Protein AF-A0A6S7JIG2-F1 (afdb_monomer_lite)

Radius of gyration: 33.1 Å; chains: 1; bounding box: 80×75×65 Å

Foldseek 3Di:
DVVVQQQDQDPQLRHGVVCVVVVDHDDDPDDDPDDSDGRPVVVSVVSVVVVVVVVVVVVCVVVVPDDDPDDFQDWDWDQDDDDDPPDDRTDPDTDTHHDDDDPDPDPPPPDPPDDPDDDDDDDDDDDDDDDDDDDDDDDDDDDDDDDDDDDDDDDDDDDDDDDDDDDDPDPPDDDDPDDDDDD

pLDDT: mean 70.35, std 23.75, range [31.03, 97.62]

Structure (mmCIF, N/CA/C/O backbone):
data_AF-A0A6S7JIG2-F1
#
_entry.id   AF-A0A6S7JIG2-F1
#
loop_
_atom_site.group_PDB
_atom_site.id
_atom_site.type_symbol
_atom_site.label_atom_id
_atom_site.label_alt_id
_atom_site.label_comp_id
_atom_site.label_asym_id
_atom_site.label_entity_id
_atom_site.label_seq_id
_atom_site.pdbx_PDB_ins_code
_atom_site.Cartn_x
_atom_site.Cartn_y
_atom_site.Cartn_z
_atom_site.occupancy
_atom_site.B_iso_or_equiv
_atom_site.auth_seq_id
_atom_site.auth_comp_id
_atom_site.auth_asym_id
_atom_site.auth_atom_id
_atom_site.pdbx_PDB_model_num
ATOM 1 N N . MET A 1 1 ? -6.450 0.764 -26.343 1.00 79.94 1 MET A N 1
ATOM 2 C CA . MET A 1 1 ? -5.237 1.356 -25.722 1.00 79.94 1 MET A CA 1
ATOM 3 C C . MET A 1 1 ? -4.240 0.341 -25.125 1.00 79.94 1 MET A C 1
ATOM 5 O O . MET A 1 1 ? -3.237 0.756 -24.561 1.00 79.94 1 MET A O 1
ATOM 9 N N . LEU A 1 2 ? -4.424 -0.977 -25.290 1.00 90.38 2 LEU A N 1
ATOM 10 C CA . LEU A 1 2 ? -3.600 -1.995 -24.609 1.00 90.38 2 LEU A CA 1
ATOM 11 C C . LEU A 1 2 ? -2.137 -2.085 -25.088 1.00 90.38 2 LEU A C 1
ATOM 13 O O . LEU A 1 2 ? -1.233 -2.311 -24.286 1.00 90.38 2 LEU A O 1
ATOM 17 N N . ARG A 1 3 ? -1.892 -1.899 -26.392 1.00 89.31 3 ARG A N 1
ATOM 18 C CA . ARG A 1 3 ? -0.544 -2.005 -26.976 1.00 89.31 3 ARG A CA 1
ATOM 19 C C . ARG A 1 3 ? 0.441 -1.020 -26.342 1.00 89.31 3 ARG A C 1
ATOM 21 O O . ARG A 1 3 ? 1.568 -1.409 -26.073 1.00 89.31 3 ARG A O 1
ATOM 28 N N . ASN A 1 4 ? -0.010 0.205 -26.066 1.00 90.56 4 ASN A N 1
ATOM 29 C CA . ASN A 1 4 ? 0.830 1.264 -25.509 1.00 90.56 4 ASN A CA 1
ATOM 30 C C . ASN A 1 4 ? 1.299 0.908 -24.095 1.00 90.56 4 ASN A C 1
ATOM 32 O O . ASN A 1 4 ? 2.499 0.907 -23.852 1.00 90.56 4 ASN A O 1
ATOM 36 N N . TYR A 1 5 ? 0.374 0.503 -23.215 1.00 92.69 5 TYR A N 1
ATOM 37 C CA . TYR A 1 5 ? 0.690 0.058 -21.852 1.00 92.69 5 TYR A CA 1
ATOM 38 C C . TYR A 1 5 ? 1.726 -1.075 -21.834 1.00 92.69 5 TYR A C 1
ATOM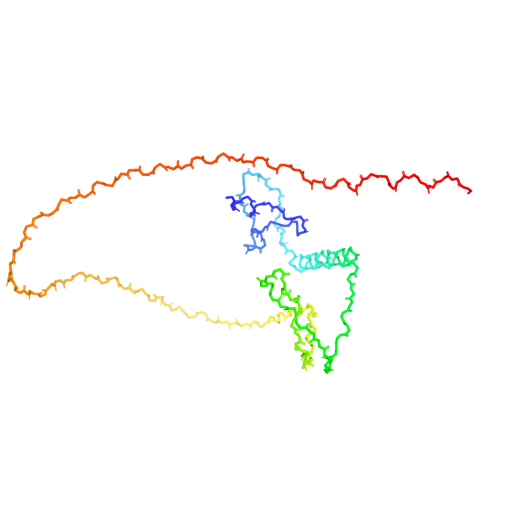 40 O O . TYR A 1 5 ? 2.686 -1.046 -21.073 1.00 92.69 5 TYR A O 1
ATOM 48 N N . ARG A 1 6 ? 1.569 -2.050 -22.737 1.00 92.62 6 ARG A N 1
ATOM 49 C CA . ARG A 1 6 ? 2.480 -3.193 -22.877 1.00 92.62 6 ARG A CA 1
ATOM 50 C C . ARG A 1 6 ? 3.886 -2.817 -23.349 1.00 92.62 6 ARG A C 1
ATOM 52 O O . ARG A 1 6 ? 4.816 -3.549 -23.037 1.00 92.62 6 ARG A O 1
ATOM 59 N N . SER A 1 7 ? 4.031 -1.728 -24.105 1.00 90.69 7 SER A N 1
ATOM 60 C CA . SER A 1 7 ? 5.309 -1.270 -24.671 1.00 90.69 7 SER A CA 1
ATOM 61 C C . SER A 1 7 ? 6.015 -0.183 -23.860 1.00 90.69 7 SER A C 1
ATOM 63 O O . SER A 1 7 ? 7.160 0.140 -24.158 1.00 90.69 7 SER A O 1
ATOM 65 N N . THR A 1 8 ? 5.347 0.421 -22.878 1.00 90.62 8 THR A N 1
ATOM 66 C CA . THR A 1 8 ? 5.933 1.481 -22.050 1.00 90.62 8 THR A CA 1
ATOM 67 C C . THR A 1 8 ? 6.624 0.888 -20.825 1.00 90.62 8 THR A C 1
ATOM 69 O O . THR A 1 8 ? 5.992 0.094 -20.123 1.00 90.62 8 THR A O 1
ATOM 72 N N . PRO A 1 9 ? 7.882 1.261 -20.533 1.00 91.06 9 PRO A N 1
ATOM 73 C CA . PRO A 1 9 ? 8.557 0.811 -19.322 1.00 91.06 9 PRO A CA 1
ATOM 74 C C . PRO A 1 9 ? 7.851 1.368 -18.082 1.00 91.06 9 PRO A C 1
ATOM 76 O O . PRO A 1 9 ? 7.466 2.540 -18.047 1.00 91.06 9 PRO A O 1
ATOM 79 N N . HIS A 1 10 ? 7.666 0.531 -17.063 1.00 92.50 10 HIS A N 1
ATOM 80 C CA . HIS A 1 10 ? 7.014 0.940 -15.822 1.00 92.50 10 HIS A CA 1
ATOM 81 C C . HIS A 1 10 ? 7.992 1.690 -14.899 1.00 92.50 10 HIS A C 1
ATOM 83 O O . HIS A 1 10 ? 9.194 1.430 -14.886 1.00 92.50 10 HIS A O 1
ATOM 89 N N . GLN A 1 11 ? 7.497 2.652 -14.113 1.00 93.62 11 GLN A N 1
ATOM 90 C CA . GLN A 1 11 ? 8.355 3.592 -13.380 1.00 93.62 11 GLN A CA 1
ATOM 91 C C . GLN A 1 11 ? 9.253 2.918 -12.334 1.00 93.62 11 GLN A C 1
ATOM 93 O O . GLN A 1 11 ? 10.369 3.393 -12.115 1.00 93.62 11 GLN A O 1
ATOM 98 N N . ILE A 1 12 ? 8.773 1.854 -11.691 1.00 92.44 12 ILE A N 1
ATOM 99 C CA . ILE A 1 12 ? 9.489 1.166 -10.608 1.00 92.44 12 ILE A CA 1
ATOM 100 C C . ILE A 1 12 ? 10.416 0.096 -11.174 1.00 92.44 12 ILE A C 1
ATOM 102 O O . ILE A 1 12 ? 11.629 0.188 -11.034 1.00 92.44 12 ILE A O 1
ATOM 106 N N . THR A 1 13 ? 9.833 -0.862 -11.887 1.00 90.44 13 THR A N 1
ATOM 107 C CA . THR A 1 13 ? 10.511 -2.033 -12.446 1.00 90.44 13 THR A CA 1
ATOM 108 C C . THR A 1 13 ? 11.405 -1.708 -13.641 1.00 90.44 13 THR A C 1
ATOM 110 O O . THR A 1 13 ? 12.248 -2.520 -13.996 1.00 90.44 13 THR A O 1
ATOM 113 N N . LYS A 1 14 ? 11.226 -0.543 -14.283 1.00 90.62 14 LYS A N 1
ATOM 114 C CA . LYS A 1 14 ? 11.936 -0.073 -15.494 1.00 90.62 14 LYS A CA 1
ATOM 115 C C . LYS A 1 14 ? 11.772 -0.941 -16.742 1.00 90.62 14 LYS A C 1
ATOM 117 O O . LYS A 1 14 ? 12.073 -0.476 -17.835 1.00 90.62 14 LYS A O 1
ATOM 122 N N . GLU A 1 15 ? 11.223 -2.136 -16.601 1.00 91.56 15 GLU A N 1
ATOM 123 C CA . GLU A 1 15 ? 10.889 -3.037 -17.692 1.00 91.56 15 GLU A CA 1
ATOM 124 C C . GLU A 1 15 ? 9.440 -2.849 -18.156 1.00 91.56 15 GLU A C 1
ATOM 126 O O . GLU A 1 15 ? 8.576 -2.318 -17.446 1.00 91.56 15 GLU A O 1
ATOM 131 N N . THR A 1 16 ? 9.170 -3.265 -19.393 1.00 92.00 16 THR A N 1
ATOM 132 C CA . THR A 1 16 ? 7.821 -3.201 -19.968 1.00 92.00 16 THR A CA 1
ATOM 133 C C . THR A 1 16 ? 6.970 -4.383 -19.492 1.00 92.00 16 THR A C 1
ATOM 135 O O . THR A 1 16 ? 7.493 -5.494 -19.377 1.00 92.00 16 THR A O 1
ATOM 138 N N . PRO A 1 17 ? 5.648 -4.217 -19.290 1.00 93.62 17 PRO A N 1
ATOM 139 C CA . PRO A 1 17 ? 4.781 -5.324 -18.881 1.00 93.62 17 PRO A CA 1
ATOM 140 C C . PRO A 1 17 ? 4.834 -6.528 -19.829 1.00 93.62 17 PRO A C 1
ATOM 142 O O . PRO A 1 17 ? 4.787 -7.670 -19.388 1.00 93.62 17 PRO A O 1
ATOM 145 N N . ALA A 1 18 ? 4.953 -6.296 -21.142 1.00 92.44 18 ALA A N 1
ATOM 146 C CA . ALA A 1 18 ? 5.047 -7.397 -22.096 1.00 92.44 18 ALA A CA 1
ATOM 147 C C . ALA A 1 18 ? 6.352 -8.184 -21.975 1.00 92.44 18 ALA A C 1
ATOM 149 O O . ALA A 1 18 ? 6.334 -9.396 -22.162 1.00 92.44 18 ALA A O 1
ATOM 150 N N . LYS A 1 19 ? 7.459 -7.513 -21.642 1.00 90.62 19 LYS A N 1
ATOM 151 C CA . LYS A 1 19 ? 8.746 -8.179 -21.446 1.00 90.62 19 LYS A CA 1
ATOM 152 C C . LYS A 1 19 ? 8.735 -9.070 -20.211 1.00 90.62 19 LYS A C 1
ATOM 154 O O . LYS A 1 19 ? 9.259 -10.167 -20.290 1.00 90.62 19 LYS A O 1
ATOM 159 N N . LEU A 1 20 ? 8.081 -8.636 -19.133 1.00 92.06 20 LEU A N 1
ATOM 160 C CA . LEU A 1 20 ? 7.947 -9.432 -17.909 1.00 92.06 20 LEU A CA 1
ATOM 161 C C . LEU A 1 20 ? 7.035 -10.652 -18.084 1.00 92.06 20 LEU A C 1
ATOM 163 O O . LEU A 1 20 ? 7.294 -11.698 -17.514 1.00 92.06 20 LEU A O 1
ATOM 167 N N . LEU A 1 21 ? 5.969 -10.528 -18.880 1.00 91.25 21 LEU A N 1
ATOM 168 C CA . LEU A 1 21 ? 5.009 -11.620 -19.079 1.00 91.25 21 LEU A CA 1
ATOM 169 C C . LEU A 1 21 ? 5.431 -12.617 -20.162 1.00 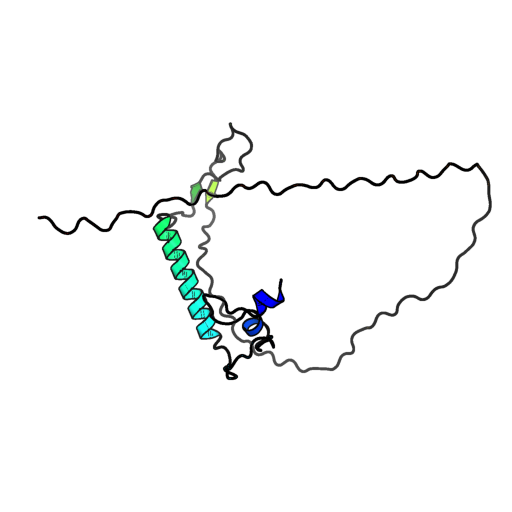91.25 21 LEU A C 1
ATOM 171 O O . LEU A 1 21 ? 5.095 -13.791 -20.083 1.00 91.25 21 LEU A O 1
ATOM 175 N N . MET A 1 22 ? 6.079 -12.138 -21.226 1.00 88.94 22 MET A N 1
ATOM 176 C CA . MET A 1 22 ? 6.385 -12.945 -22.414 1.00 88.94 22 MET A CA 1
ATOM 177 C C . MET A 1 22 ? 7.880 -13.239 -22.561 1.00 88.94 22 MET A C 1
ATOM 179 O O . MET A 1 22 ? 8.268 -13.821 -23.573 1.00 88.94 22 MET A O 1
ATOM 183 N N . ASN A 1 23 ? 8.717 -12.760 -21.631 1.00 87.56 23 ASN A N 1
ATOM 184 C CA . ASN A 1 23 ? 10.180 -12.871 -21.658 1.00 87.56 23 ASN A CA 1
ATOM 185 C C . ASN A 1 23 ? 10.814 -12.450 -23.000 1.00 87.56 23 ASN A C 1
ATOM 187 O O . ASN A 1 23 ? 11.884 -12.917 -23.385 1.00 87.56 23 ASN A O 1
ATOM 191 N N . ARG A 1 24 ? 10.149 -11.546 -23.735 1.00 86.25 24 ARG A N 1
ATOM 192 C CA . ARG A 1 24 ? 10.581 -11.034 -25.043 1.00 86.25 24 ARG A CA 1
ATOM 193 C C . ARG A 1 24 ? 10.196 -9.573 -25.223 1.00 86.25 24 ARG A C 1
ATOM 195 O O . ARG A 1 24 ? 9.170 -9.117 -24.720 1.00 86.25 24 ARG A O 1
ATOM 202 N N . GLU A 1 25 ? 10.972 -8.847 -26.018 1.00 86.25 25 GLU A N 1
ATOM 203 C CA . GLU A 1 25 ? 10.648 -7.465 -26.374 1.00 86.25 25 GLU A CA 1
ATOM 204 C C . GLU A 1 25 ? 9.643 -7.419 -27.535 1.00 86.25 25 GLU A C 1
ATOM 206 O O . GLU A 1 25 ? 9.809 -8.076 -28.564 1.00 86.25 25 GLU A O 1
ATOM 211 N N . LEU A 1 26 ? 8.567 -6.640 -27.375 1.00 85.69 26 LEU A N 1
ATOM 212 C CA . LEU A 1 26 ? 7.605 -6.420 -28.455 1.00 85.69 26 LEU A CA 1
ATOM 213 C C . LEU A 1 26 ? 8.197 -5.488 -29.514 1.00 85.69 26 LEU A C 1
ATOM 215 O O . LEU A 1 26 ? 8.733 -4.429 -29.194 1.00 85.69 26 LEU A O 1
ATOM 219 N N . ARG A 1 27 ? 7.992 -5.814 -30.795 1.00 86.12 27 ARG A N 1
ATOM 220 C CA . ARG A 1 27 ? 8.389 -4.929 -31.895 1.00 86.12 27 ARG A CA 1
ATOM 221 C C . ARG A 1 27 ? 7.488 -3.690 -31.940 1.00 86.12 27 ARG A C 1
ATOM 223 O O . ARG A 1 27 ? 6.294 -3.766 -32.266 1.00 86.12 27 ARG A O 1
ATOM 230 N N . THR A 1 28 ? 8.055 -2.536 -31.606 1.00 86.69 28 THR A N 1
ATOM 231 C CA . THR A 1 28 ? 7.365 -1.240 -31.674 1.00 86.69 28 THR A CA 1
ATOM 232 C C . THR A 1 28 ? 7.815 -0.439 -32.897 1.00 86.69 28 THR A C 1
ATOM 234 O O . THR A 1 28 ? 8.694 -0.866 -33.640 1.00 86.69 28 THR A O 1
ATOM 237 N N . LYS A 1 29 ? 7.158 0.702 -33.152 1.00 86.25 29 LYS A N 1
ATOM 238 C CA . LYS A 1 29 ? 7.552 1.621 -34.234 1.00 86.25 29 LYS A CA 1
ATOM 239 C C . LYS A 1 29 ? 8.842 2.382 -33.913 1.00 86.25 29 LYS A C 1
ATOM 241 O O . LYS A 1 29 ? 9.450 2.934 -34.820 1.00 86.25 29 LYS A O 1
ATOM 246 N N . ILE A 1 30 ? 9.220 2.441 -32.637 1.00 80.75 30 ILE A N 1
ATOM 247 C CA . ILE A 1 30 ? 10.432 3.112 -32.187 1.00 80.75 30 ILE A CA 1
ATOM 248 C C . ILE A 1 30 ? 11.547 2.061 -32.182 1.00 80.75 30 ILE A C 1
ATOM 250 O O . ILE A 1 30 ? 11.376 1.013 -31.550 1.00 80.75 30 ILE A O 1
ATOM 254 N N . PRO A 1 31 ? 12.665 2.292 -32.888 1.00 76.38 31 PRO A N 1
ATOM 255 C CA . PRO A 1 31 ? 13.803 1.388 -32.824 1.00 76.38 31 PRO A CA 1
ATOM 256 C C . PRO A 1 31 ? 14.387 1.409 -31.405 1.00 76.38 31 PRO A C 1
ATOM 258 O O . PRO A 1 31 ? 14.701 2.473 -30.877 1.00 76.38 31 PRO A O 1
ATOM 261 N N . SER A 1 32 ? 14.513 0.234 -30.785 1.00 72.56 32 SER A N 1
ATOM 262 C CA . SER A 1 32 ? 15.185 0.069 -29.492 1.00 72.56 32 SER A CA 1
ATOM 263 C C . SER A 1 32 ? 16.574 -0.518 -29.718 1.00 72.56 32 SER A C 1
ATOM 265 O O . SER A 1 32 ? 16.711 -1.497 -30.448 1.00 72.56 32 SER A O 1
ATOM 267 N N . ILE A 1 33 ? 17.599 0.069 -29.096 1.00 70.81 33 ILE A N 1
ATOM 268 C CA . ILE A 1 33 ? 19.003 -0.390 -29.157 1.00 70.81 33 ILE A CA 1
ATOM 269 C C . ILE A 1 33 ? 19.290 -1.365 -27.992 1.00 70.81 33 ILE A C 1
ATOM 271 O O . ILE A 1 33 ? 20.418 -1.531 -27.536 1.00 70.81 33 ILE A O 1
ATOM 275 N N . THR A 1 34 ? 18.261 -2.008 -27.441 1.00 63.91 34 THR A N 1
ATOM 276 C CA . THR A 1 34 ? 18.432 -2.941 -26.328 1.00 63.91 34 THR A CA 1
ATOM 277 C C . THR A 1 34 ? 19.113 -4.218 -26.810 1.00 63.91 34 THR A C 1
ATOM 279 O O . THR A 1 34 ? 18.578 -4.969 -27.624 1.00 63.91 34 THR A O 1
ATOM 282 N N . GLY A 1 35 ? 20.315 -4.480 -26.289 1.00 64.19 35 GLY A N 1
ATOM 283 C CA . GLY A 1 35 ? 20.915 -5.810 -26.352 1.00 64.19 35 GLY A CA 1
ATOM 284 C C . GLY A 1 35 ? 19.992 -6.832 -25.684 1.00 64.19 35 GLY A C 1
ATOM 285 O O . GLY A 1 35 ? 19.208 -6.472 -24.805 1.00 64.19 35 GLY A O 1
ATOM 286 N N . LYS A 1 36 ? 20.082 -8.104 -26.092 1.00 64.69 36 LYS A N 1
ATOM 287 C CA . LYS A 1 36 ? 19.313 -9.234 -25.536 1.00 64.69 36 LYS A CA 1
ATOM 288 C C . LYS A 1 36 ? 19.731 -9.536 -24.089 1.00 64.69 36 LYS A C 1
ATOM 290 O O . LYS A 1 36 ? 20.259 -10.603 -23.799 1.00 64.69 36 LYS A O 1
ATOM 295 N N . LYS A 1 37 ? 19.562 -8.582 -23.180 1.00 70.88 37 LYS A N 1
ATOM 296 C CA . LYS A 1 37 ? 19.785 -8.801 -21.760 1.00 70.88 37 LYS A CA 1
ATOM 297 C C . LYS A 1 37 ? 18.519 -9.428 -21.192 1.00 70.88 37 LYS A C 1
ATOM 299 O O . LYS A 1 37 ? 17.444 -8.830 -21.270 1.00 70.88 37 LYS A O 1
ATOM 304 N N . GLN A 1 38 ? 18.656 -10.642 -20.668 1.00 78.62 38 GLN A N 1
ATOM 305 C CA . GLN A 1 38 ? 17.598 -11.268 -19.885 1.00 78.62 38 GLN A CA 1
ATOM 306 C C . GLN A 1 38 ? 17.289 -10.398 -18.662 1.00 78.62 38 GLN A C 1
ATOM 308 O O . GLN A 1 38 ? 18.167 -9.722 -18.122 1.00 78.62 38 GLN A O 1
ATOM 313 N N . VAL A 1 39 ? 16.014 -10.354 -18.284 1.00 82.81 39 VAL A N 1
ATOM 314 C CA . VAL A 1 39 ? 15.586 -9.641 -17.081 1.00 82.81 39 VAL A CA 1
ATOM 315 C C . VAL A 1 39 ? 16.034 -10.458 -15.877 1.00 82.81 39 VAL A C 1
ATOM 317 O O . VAL A 1 39 ? 15.708 -11.635 -15.782 1.00 82.81 39 VAL A O 1
ATOM 320 N N . ASP A 1 40 ? 16.756 -9.822 -14.957 1.00 90.06 40 ASP A N 1
ATOM 321 C CA . ASP A 1 40 ? 17.098 -10.423 -13.669 1.00 90.06 40 ASP A CA 1
ATOM 322 C C . ASP A 1 40 ? 15.846 -10.392 -12.763 1.00 90.06 40 ASP A C 1
ATOM 324 O O . ASP A 1 40 ? 15.606 -9.384 -12.084 1.00 90.06 40 ASP A O 1
ATOM 328 N N . ASP A 1 41 ? 15.033 -11.457 -12.765 1.00 90.31 41 ASP A N 1
ATOM 329 C CA . ASP A 1 41 ? 13.743 -11.498 -12.043 1.00 90.31 41 ASP A CA 1
ATOM 330 C C . ASP A 1 41 ? 13.911 -11.262 -10.532 1.00 90.31 41 ASP A C 1
ATOM 332 O O . ASP A 1 41 ? 13.196 -10.454 -9.938 1.00 90.31 41 ASP A O 1
ATOM 336 N N . ASP A 1 42 ? 14.949 -11.835 -9.919 1.00 92.31 42 ASP A N 1
ATOM 337 C CA . ASP A 1 42 ? 15.247 -11.621 -8.497 1.00 92.31 42 ASP A CA 1
ATOM 338 C C . ASP A 1 42 ? 15.476 -10.151 -8.157 1.00 92.31 42 ASP A C 1
ATOM 340 O O . ASP A 1 42 ? 15.001 -9.639 -7.139 1.00 92.31 42 ASP A O 1
ATOM 344 N N . LYS A 1 43 ? 16.226 -9.438 -9.007 1.00 92.31 43 LYS A N 1
ATOM 345 C CA . LYS A 1 43 ? 16.489 -8.010 -8.796 1.00 92.31 43 LYS A CA 1
ATOM 346 C C . LYS A 1 43 ? 15.202 -7.222 -8.956 1.00 92.31 43 LYS A C 1
ATOM 348 O O . LYS A 1 43 ? 14.951 -6.311 -8.170 1.00 92.31 43 LYS A O 1
ATOM 353 N N . LEU A 1 44 ? 14.376 -7.594 -9.927 1.00 92.75 44 LEU A N 1
ATOM 354 C CA . LEU A 1 44 ? 13.084 -6.972 -10.157 1.00 92.75 44 LEU A CA 1
ATOM 355 C C . LEU A 1 44 ? 12.170 -7.104 -8.936 1.00 92.75 44 LEU A C 1
ATOM 357 O O . LEU A 1 44 ? 11.701 -6.086 -8.419 1.00 92.75 44 LEU A O 1
ATOM 361 N N . ARG A 1 45 ? 11.986 -8.328 -8.429 1.00 93.94 45 ARG A N 1
ATOM 362 C CA . ARG A 1 45 ? 11.159 -8.614 -7.247 1.00 93.94 45 ARG A CA 1
ATOM 363 C C . ARG A 1 45 ? 11.671 -7.874 -6.015 1.00 93.94 45 ARG A C 1
ATOM 365 O O . ARG A 1 45 ? 10.883 -7.240 -5.317 1.00 93.94 45 ARG A O 1
ATOM 372 N N . LYS A 1 46 ? 12.993 -7.849 -5.800 1.00 95.38 46 LYS A N 1
ATOM 373 C CA . LYS A 1 46 ? 13.624 -7.058 -4.727 1.00 95.38 46 LYS A CA 1
ATOM 374 C C . LYS A 1 46 ? 13.315 -5.567 -4.861 1.00 95.38 46 LYS A C 1
ATOM 376 O O . LYS A 1 46 ? 12.918 -4.937 -3.885 1.00 95.38 46 LYS A O 1
ATOM 381 N N . THR A 1 47 ? 13.460 -4.984 -6.054 1.00 94.69 47 THR A N 1
ATOM 382 C CA . THR A 1 47 ? 13.169 -3.552 -6.261 1.00 94.69 47 THR A CA 1
ATOM 383 C C . THR A 1 47 ? 11.696 -3.214 -6.063 1.00 94.69 47 THR A C 1
ATOM 385 O O . THR A 1 47 ? 11.385 -2.183 -5.462 1.00 94.69 47 THR A O 1
ATOM 388 N N . ASP A 1 48 ? 10.791 -4.078 -6.523 1.00 95.00 48 ASP A N 1
ATOM 389 C CA . ASP A 1 48 ? 9.352 -3.907 -6.345 1.00 95.00 48 ASP A CA 1
ATOM 390 C C . ASP A 1 48 ? 8.981 -3.962 -4.859 1.00 95.00 48 ASP A C 1
ATOM 392 O O . ASP A 1 48 ? 8.343 -3.037 -4.351 1.00 95.00 48 ASP A O 1
ATOM 396 N N . ARG A 1 49 ? 9.490 -4.966 -4.135 1.00 95.12 49 ARG A N 1
ATOM 397 C CA . ARG A 1 49 ? 9.311 -5.110 -2.687 1.00 95.12 49 ARG A CA 1
ATOM 398 C C . ARG A 1 49 ? 9.825 -3.898 -1.915 1.00 95.12 49 ARG A C 1
ATOM 400 O O . ARG A 1 49 ? 9.053 -3.271 -1.197 1.00 95.12 49 ARG A O 1
ATOM 407 N N . MET A 1 50 ? 11.080 -3.496 -2.127 1.00 96.56 50 MET A N 1
ATOM 408 C CA . MET A 1 50 ? 11.655 -2.319 -1.457 1.00 96.56 50 MET A CA 1
ATOM 409 C C . MET A 1 50 ? 10.832 -1.051 -1.714 1.00 96.56 50 MET A C 1
ATOM 411 O O . MET A 1 50 ? 10.666 -0.202 -0.837 1.00 96.56 50 MET A O 1
ATOM 415 N N . THR A 1 51 ? 10.302 -0.900 -2.929 1.00 96.44 51 THR A N 1
ATOM 416 C CA . THR A 1 51 ? 9.487 0.267 -3.277 1.00 96.44 51 THR A CA 1
ATOM 417 C C . THR A 1 51 ? 8.119 0.211 -2.591 1.00 96.44 51 THR A C 1
ATOM 419 O O . THR A 1 51 ? 7.668 1.229 -2.060 1.00 96.44 51 THR A O 1
ATOM 422 N N . LYS A 1 52 ? 7.473 -0.960 -2.548 1.00 95.69 52 LYS A N 1
ATOM 423 C CA . LYS A 1 52 ? 6.222 -1.177 -1.804 1.00 95.69 52 LYS A CA 1
ATOM 424 C C . LYS A 1 52 ? 6.401 -0.890 -0.314 1.00 95.69 52 LYS A C 1
ATOM 426 O O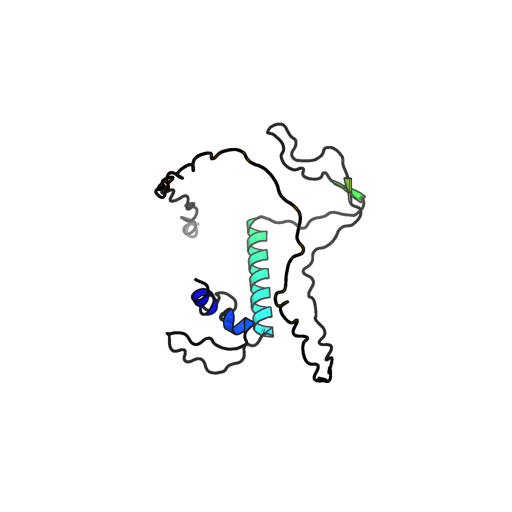 . LYS A 1 52 ? 5.613 -0.128 0.243 1.00 95.69 52 LYS A O 1
ATOM 431 N N . GLU A 1 53 ? 7.470 -1.393 0.297 1.00 96.69 53 GLU A N 1
ATOM 432 C CA . GLU A 1 53 ? 7.820 -1.122 1.696 1.00 96.69 53 GLU A CA 1
ATOM 433 C C . GLU A 1 53 ? 8.036 0.377 1.945 1.00 96.69 53 GLU A C 1
ATOM 435 O O . GLU A 1 53 ? 7.491 0.940 2.895 1.00 96.69 53 GLU A O 1
ATOM 440 N N . LYS A 1 54 ? 8.749 1.071 1.050 1.00 97.50 54 LYS A N 1
ATOM 441 C CA . LYS A 1 54 ? 8.932 2.527 1.135 1.00 97.50 54 LYS A CA 1
ATOM 442 C C . LYS A 1 54 ? 7.602 3.280 1.068 1.00 97.50 54 LYS A C 1
ATOM 444 O O . LYS A 1 54 ? 7.398 4.241 1.811 1.00 97.50 54 LYS A O 1
ATOM 449 N N . TYR A 1 55 ? 6.697 2.878 0.177 1.00 96.62 55 TYR A N 1
ATOM 450 C CA . TYR A 1 55 ? 5.377 3.501 0.077 1.00 96.62 55 TYR A CA 1
ATOM 451 C C . TYR A 1 55 ? 4.501 3.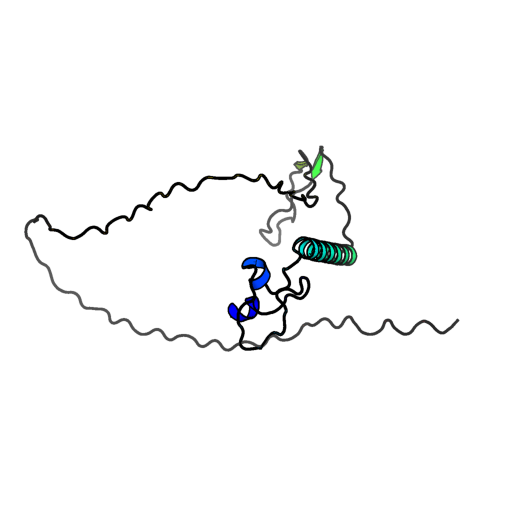208 1.291 1.00 96.62 55 TYR A C 1
ATOM 453 O O . TYR A 1 55 ? 3.807 4.117 1.749 1.00 96.62 55 TYR A O 1
ATOM 461 N N . LYS A 1 56 ? 4.579 1.995 1.844 1.00 95.75 56 LYS A N 1
ATOM 462 C CA . LYS A 1 56 ? 3.932 1.617 3.105 1.00 95.75 56 LYS A CA 1
ATOM 463 C C . LYS A 1 56 ? 4.406 2.520 4.240 1.00 95.75 56 LYS A C 1
ATOM 465 O O . LYS A 1 56 ? 3.594 3.227 4.822 1.00 95.75 56 LYS A O 1
ATOM 470 N N . GLN A 1 57 ? 5.719 2.639 4.444 1.00 96.88 57 GLN A N 1
ATOM 471 C CA . GLN A 1 57 ? 6.299 3.531 5.456 1.00 96.88 57 GLN A CA 1
ATOM 472 C C . GLN A 1 57 ? 5.878 4.996 5.263 1.00 96.88 57 GLN A C 1
ATOM 474 O O . GLN A 1 57 ? 5.542 5.686 6.225 1.00 96.88 57 GLN A O 1
ATOM 479 N N . TYR A 1 58 ? 5.866 5.492 4.023 1.00 97.62 58 TYR A N 1
ATOM 480 C CA . TYR A 1 58 ? 5.423 6.859 3.737 1.00 97.62 58 TYR A CA 1
ATOM 481 C C . TYR A 1 58 ? 3.943 7.071 4.085 1.00 97.62 58 TYR A C 1
ATOM 483 O O . TYR A 1 58 ? 3.582 8.075 4.699 1.00 97.62 58 TYR A O 1
ATOM 491 N N . ALA A 1 59 ? 3.081 6.123 3.717 1.00 96.81 59 ALA A N 1
ATOM 492 C CA . ALA A 1 59 ? 1.661 6.184 4.033 1.00 96.81 59 ALA A CA 1
ATOM 493 C C . ALA A 1 59 ? 1.408 6.071 5.546 1.00 96.81 59 ALA A C 1
ATOM 495 O O . ALA A 1 59 ? 0.600 6.831 6.081 1.00 96.81 59 ALA A O 1
ATOM 496 N N . ASP A 1 60 ? 2.124 5.178 6.228 1.00 96.31 60 ASP A N 1
ATOM 497 C CA . ASP A 1 60 ? 2.006 4.939 7.666 1.00 96.31 60 ASP A CA 1
ATOM 498 C C . ASP A 1 60 ? 2.463 6.155 8.473 1.00 96.31 60 ASP A C 1
ATOM 500 O O . ASP A 1 60 ? 1.753 6.603 9.371 1.00 96.31 60 ASP A O 1
ATOM 504 N N . THR A 1 61 ? 3.600 6.754 8.110 1.00 96.31 61 THR A N 1
ATOM 505 C CA . THR A 1 61 ? 4.086 7.988 8.751 1.00 96.31 61 THR A CA 1
ATOM 506 C C . THR A 1 61 ? 3.158 9.171 8.487 1.00 96.31 61 THR A C 1
ATOM 508 O O . THR A 1 61 ? 2.856 9.924 9.409 1.00 96.31 61 THR A O 1
ATOM 511 N N . GLY A 1 62 ? 2.644 9.317 7.262 1.00 97.12 62 GLY A N 1
ATOM 512 C CA . GLY A 1 62 ? 1.705 10.385 6.911 1.00 97.12 62 GLY A CA 1
ATOM 513 C C . GLY A 1 62 ? 0.331 10.269 7.581 1.00 97.12 62 GLY A C 1
ATOM 514 O O . GLY A 1 62 ? -0.358 11.278 7.722 1.00 97.12 62 GLY A O 1
ATOM 515 N N . ARG A 1 63 ? -0.075 9.059 7.985 1.00 96.75 63 ARG A N 1
ATOM 516 C CA . ARG A 1 63 ? -1.342 8.782 8.690 1.00 96.75 63 ARG A CA 1
ATOM 517 C C . ARG A 1 63 ? -1.170 8.551 10.192 1.00 96.75 63 ARG A C 1
ATOM 519 O O . ARG A 1 63 ? -2.165 8.276 10.855 1.00 96.75 63 ARG A O 1
ATOM 526 N N . GLU A 1 64 ? 0.057 8.632 10.707 1.00 96.19 64 GLU A N 1
ATOM 527 C CA . GLU A 1 64 ? 0.404 8.298 12.096 1.00 96.19 64 GLU A CA 1
ATOM 528 C C . GLU A 1 64 ? -0.103 6.904 12.517 1.00 96.19 64 GLU A C 1
ATOM 530 O O . GLU A 1 64 ? -0.666 6.715 13.599 1.00 96.19 64 GLU A O 1
ATOM 535 N N . ALA A 1 65 ? 0.070 5.912 11.637 1.00 94.25 65 ALA A N 1
ATOM 536 C CA . ALA A 1 65 ? -0.385 4.549 11.877 1.00 94.25 65 ALA A CA 1
ATOM 537 C C . ALA A 1 65 ? 0.299 3.950 13.118 1.00 94.25 65 ALA A C 1
ATOM 539 O O . ALA A 1 65 ? 1.517 4.022 13.285 1.00 94.25 65 ALA A O 1
ATOM 540 N N . LYS A 1 66 ? -0.500 3.330 13.990 1.00 92.81 66 LYS A N 1
ATOM 541 C CA . LYS A 1 66 ? -0.031 2.638 15.196 1.00 92.81 66 LYS A CA 1
ATOM 542 C C . LYS A 1 66 ? -0.267 1.143 15.049 1.00 92.81 66 LYS A C 1
ATOM 544 O O . LYS A 1 66 ? -1.274 0.726 14.476 1.00 92.81 66 LYS A O 1
ATOM 549 N N . LYS A 1 67 ? 0.646 0.341 15.601 1.00 89.62 67 LYS A N 1
ATOM 550 C CA . LYS A 1 67 ? 0.450 -1.108 15.698 1.00 89.62 67 LYS A CA 1
ATOM 551 C C . LYS A 1 67 ? -0.790 -1.400 16.548 1.00 89.62 67 LYS A C 1
ATOM 553 O O . LYS A 1 67 ? -1.042 -0.717 17.543 1.00 89.62 67 LYS A O 1
ATOM 558 N N . LYS A 1 68 ? -1.578 -2.388 16.122 1.00 88.38 68 LYS A N 1
ATOM 559 C CA . LYS A 1 68 ? -2.753 -2.849 16.865 1.00 88.38 68 LYS A CA 1
ATOM 560 C C . LYS A 1 68 ? -2.273 -3.670 18.061 1.00 88.38 68 LYS A C 1
ATOM 562 O O . LYS A 1 68 ? -1.462 -4.569 17.888 1.00 88.38 68 LYS A O 1
ATOM 567 N N . ASN A 1 69 ? -2.794 -3.372 19.245 1.00 89.38 69 ASN A N 1
ATOM 568 C CA . ASN A 1 69 ? -2.529 -4.128 20.470 1.00 89.38 69 ASN A CA 1
ATOM 569 C C . ASN A 1 69 ? -3.800 -4.895 20.857 1.00 89.38 69 ASN A C 1
ATOM 571 O O . ASN A 1 69 ? -4.416 -4.572 21.867 1.00 89.38 69 ASN A O 1
ATOM 575 N N . LEU A 1 70 ? -4.242 -5.817 20.000 1.00 91.06 70 LEU A N 1
ATOM 576 C CA . LEU A 1 70 ? -5.425 -6.648 20.245 1.00 91.06 70 LEU A CA 1
ATOM 577 C C . LEU A 1 70 ? -4.976 -8.040 20.676 1.00 91.06 70 LEU A C 1
ATOM 579 O O . LEU A 1 70 ? -4.025 -8.575 20.105 1.00 91.06 70 LEU A O 1
ATOM 583 N N . LYS A 1 71 ? -5.651 -8.617 21.666 1.00 93.06 71 LYS A N 1
ATOM 584 C CA . LYS A 1 71 ? -5.377 -9.960 22.176 1.00 93.06 71 LYS A CA 1
ATOM 585 C C . LYS A 1 71 ? -6.643 -10.806 22.168 1.00 93.06 71 LYS A C 1
ATOM 587 O O . LYS A 1 71 ? -7.759 -10.294 22.165 1.00 93.06 71 LYS A O 1
ATOM 592 N N . GLN A 1 72 ? -6.453 -12.122 22.163 1.00 94.62 72 GLN A N 1
ATOM 593 C CA . GLN A 1 72 ? -7.545 -13.055 22.413 1.00 94.62 72 GLN A CA 1
ATOM 594 C C . GLN A 1 72 ? -8.168 -12.761 23.787 1.00 94.62 72 GLN A C 1
ATOM 596 O O . GLN A 1 72 ? -7.440 -12.502 24.746 1.00 94.62 72 GLN A O 1
ATOM 601 N N . GLY A 1 73 ? -9.497 -12.782 23.865 1.00 94.50 73 GLY A N 1
ATOM 602 C CA . GLY A 1 73 ? -10.248 -12.442 25.077 1.00 94.50 73 GLY A CA 1
ATOM 603 C C . GLY A 1 73 ? -10.609 -10.960 25.232 1.00 94.50 73 GLY A C 1
ATOM 604 O O . GLY A 1 73 ? -11.407 -10.622 26.105 1.00 94.50 73 GLY A O 1
ATOM 605 N N . ASP A 1 74 ? -10.081 -10.062 24.393 1.00 95.94 74 ASP A N 1
ATOM 606 C CA . ASP A 1 74 ? -10.509 -8.659 24.402 1.00 95.94 74 ASP A CA 1
ATOM 607 C C . ASP A 1 74 ? -11.932 -8.522 23.831 1.00 95.94 74 ASP A C 1
ATOM 609 O O . ASP A 1 74 ? -12.280 -9.154 22.829 1.00 95.94 74 ASP A O 1
ATOM 613 N N . PHE A 1 75 ? -12.740 -7.637 24.424 1.00 95.19 75 PHE A N 1
ATOM 614 C CA . PHE A 1 75 ? -14.058 -7.276 23.896 1.00 95.19 75 PHE A CA 1
ATOM 615 C C . PHE A 1 75 ? -13.965 -6.075 22.958 1.00 95.19 75 PHE A C 1
ATOM 617 O O . PHE A 1 75 ? -13.482 -5.003 23.329 1.00 95.19 75 PHE A O 1
ATOM 624 N N . VAL A 1 76 ? -14.485 -6.233 21.745 1.00 94.44 76 VAL A N 1
ATOM 625 C CA . VAL A 1 76 ? -14.497 -5.198 20.709 1.00 94.44 76 VAL A CA 1
ATOM 626 C C . VAL A 1 76 ? -15.895 -4.997 20.136 1.00 94.44 76 VAL A C 1
ATOM 628 O O . VAL A 1 76 ? -16.716 -5.912 20.088 1.00 94.44 76 VAL A O 1
ATOM 631 N N . LEU A 1 77 ? -16.165 -3.779 19.663 1.00 96.06 77 LEU A N 1
ATOM 632 C CA . LEU A 1 77 ? -17.373 -3.477 18.900 1.00 96.06 77 LEU A CA 1
ATOM 633 C C . LEU A 1 77 ? -17.068 -3.540 17.403 1.00 96.06 77 LEU A C 1
ATOM 635 O O . LEU A 1 77 ? -16.104 -2.939 16.926 1.00 96.06 77 LEU A O 1
ATOM 639 N N . LEU A 1 78 ? -17.922 -4.220 16.638 1.00 94.94 78 LEU A N 1
ATOM 640 C CA . LEU A 1 78 ? -17.787 -4.269 15.184 1.00 94.94 78 LEU A CA 1
ATOM 641 C C . LEU A 1 78 ? -18.420 -3.048 14.525 1.00 94.94 78 LEU A C 1
ATOM 643 O O . LEU A 1 78 ? -19.555 -2.665 14.829 1.00 94.94 78 LEU A O 1
ATOM 647 N N . GLN A 1 79 ? -17.702 -2.473 13.561 1.00 95.50 79 GLN A N 1
ATOM 648 C CA . GLN A 1 79 ? -18.242 -1.424 12.708 1.00 95.50 79 GLN A CA 1
ATOM 649 C C . GLN A 1 79 ? -19.411 -1.984 11.889 1.00 95.50 79 GLN A C 1
ATOM 651 O O . GLN A 1 79 ? -19.280 -3.004 11.209 1.00 95.50 79 GLN A O 1
ATOM 656 N N . GLN A 1 80 ? -20.564 -1.320 11.948 1.00 93.75 80 GLN A N 1
ATOM 657 C CA . GLN A 1 80 ? -21.720 -1.695 11.143 1.00 93.75 80 GLN A CA 1
ATOM 658 C C . GLN A 1 80 ? -21.792 -0.879 9.855 1.00 93.75 80 GLN A C 1
ATOM 660 O O . GLN A 1 80 ? -21.305 0.247 9.767 1.00 93.75 80 GLN A O 1
ATOM 665 N N . LYS A 1 81 ? -22.440 -1.450 8.836 1.00 94.44 81 LYS A N 1
ATOM 666 C CA . LYS A 1 81 ? -22.771 -0.713 7.614 1.00 94.44 81 LYS A CA 1
ATOM 667 C C . LYS A 1 81 ? -23.720 0.430 7.972 1.00 94.44 81 LYS A C 1
ATOM 669 O O . LYS A 1 81 ? -24.719 0.205 8.652 1.00 94.44 81 LYS A O 1
ATOM 674 N N . HIS A 1 82 ? -23.419 1.629 7.488 1.00 93.88 82 HIS A N 1
ATOM 675 C CA . HIS A 1 82 ? -24.271 2.796 7.684 1.00 93.88 82 HIS A CA 1
ATOM 676 C C . HIS A 1 82 ? -25.649 2.553 7.053 1.00 93.88 82 HIS A C 1
ATOM 678 O O . HIS A 1 82 ? -25.742 2.282 5.854 1.00 93.88 82 HIS A O 1
ATOM 684 N N . LYS A 1 83 ? -26.714 2.636 7.858 1.00 92.62 83 LYS A N 1
ATOM 685 C CA . LYS A 1 83 ? -28.095 2.409 7.399 1.00 92.62 83 LYS A CA 1
ATOM 686 C C . LYS A 1 83 ? -28.835 3.724 7.190 1.00 92.62 83 LYS A C 1
ATOM 688 O O . LYS A 1 83 ? -29.457 3.932 6.156 1.00 92.62 83 LYS A O 1
ATOM 693 N N . ASN A 1 84 ? -28.772 4.613 8.174 1.00 93.94 84 ASN A N 1
ATOM 694 C CA . ASN A 1 84 ? -29.444 5.908 8.163 1.00 93.94 84 ASN A CA 1
ATOM 695 C C . ASN A 1 84 ? -28.705 6.914 9.062 1.00 93.94 84 ASN A C 1
ATOM 697 O O . ASN A 1 84 ? -27.841 6.541 9.854 1.00 93.94 84 ASN A O 1
ATOM 701 N N . LYS A 1 85 ? -29.085 8.196 8.969 1.00 92.31 85 LYS A N 1
ATOM 702 C CA . LYS A 1 85 ? -28.437 9.296 9.709 1.00 92.31 85 LYS A CA 1
ATOM 703 C C . LYS A 1 85 ? -28.435 9.107 11.234 1.00 92.31 85 LYS A C 1
ATOM 705 O O . LYS A 1 85 ? -27.582 9.674 11.901 1.00 92.31 85 LYS A O 1
ATOM 710 N N . CYS A 1 86 ? -29.388 8.340 11.769 1.00 91.69 86 CYS A N 1
ATOM 711 C CA . CYS A 1 86 ? -29.531 8.078 13.203 1.00 91.69 86 CYS A CA 1
ATOM 712 C C . CYS A 1 86 ? -28.964 6.713 13.636 1.00 91.69 86 CYS A C 1
ATOM 714 O O . CYS A 1 86 ? -29.074 6.364 14.807 1.00 91.69 86 CYS A O 1
ATOM 716 N N . SER A 1 87 ? -28.386 5.924 12.722 1.00 91.00 87 SER A N 1
ATOM 717 C CA . SER A 1 87 ? -27.747 4.652 13.077 1.00 91.00 87 SER A CA 1
ATOM 718 C C . SER A 1 87 ? -26.377 4.890 13.704 1.00 91.00 87 SER A C 1
ATOM 720 O O . SER A 1 87 ? -25.618 5.747 13.254 1.00 91.00 87 SER A O 1
ATOM 722 N N . THR A 1 88 ? -26.047 4.119 14.740 1.00 93.06 88 THR A N 1
ATOM 723 C CA . THR A 1 88 ? -24.713 4.144 15.349 1.00 93.06 88 THR A CA 1
ATOM 724 C C . THR A 1 88 ? -23.671 3.583 14.378 1.00 93.06 88 THR A C 1
ATOM 726 O O . THR A 1 88 ? -23.967 2.726 13.551 1.00 93.06 88 THR A O 1
ATOM 729 N N . ASN A 1 89 ? -22.414 4.012 14.489 1.00 94.69 89 ASN A N 1
ATOM 730 C CA . ASN A 1 89 ? -21.342 3.486 13.631 1.00 94.69 89 ASN A CA 1
ATOM 731 C C . ASN A 1 89 ? -20.935 2.047 13.984 1.00 94.69 89 ASN A C 1
ATOM 733 O O . ASN A 1 89 ? -20.445 1.312 13.128 1.00 94.69 89 ASN A O 1
ATOM 737 N N . PHE A 1 90 ? -21.154 1.640 15.233 1.00 96.38 90 PHE A N 1
ATOM 738 C CA . PHE A 1 90 ? -20.791 0.327 15.754 1.00 96.38 90 PHE A CA 1
ATOM 739 C C . PHE A 1 90 ? -22.030 -0.429 16.226 1.00 96.38 90 PHE A C 1
ATOM 741 O O . PHE A 1 90 ? -23.016 0.188 16.650 1.00 96.38 90 PHE A O 1
ATOM 748 N N . ARG A 1 91 ? -21.969 -1.762 16.148 1.00 92.81 91 ARG A N 1
ATOM 749 C CA . ARG A 1 91 ? -22.932 -2.634 16.829 1.00 92.81 91 ARG A CA 1
ATOM 750 C C . ARG A 1 91 ? -22.805 -2.440 18.337 1.00 92.81 91 ARG A C 1
ATOM 752 O O . ARG A 1 91 ? -21.709 -2.185 18.825 1.00 92.81 91 ARG A O 1
ATOM 759 N N . LEU A 1 92 ? -23.932 -2.525 19.037 1.00 89.94 92 LEU A N 1
ATOM 760 C CA . LEU A 1 92 ? -23.972 -2.340 20.488 1.00 89.94 92 LEU A CA 1
ATOM 761 C C . LEU A 1 92 ? -23.506 -3.589 21.239 1.00 89.94 92 LEU A C 1
ATOM 763 O O . LEU A 1 92 ? -23.018 -3.458 22.353 1.00 89.94 92 LEU A O 1
ATOM 767 N N . ASP A 1 93 ? -23.614 -4.760 20.609 1.00 92.75 93 ASP A N 1
ATOM 768 C CA . ASP A 1 93 ? -23.233 -6.039 21.201 1.00 92.75 93 ASP A CA 1
ATOM 769 C C . ASP A 1 93 ? -21.706 -6.213 21.152 1.00 92.75 93 ASP A C 1
ATOM 771 O O . ASP A 1 93 ? -21.138 -6.283 20.050 1.00 92.75 93 ASP A O 1
ATOM 775 N N . PRO A 1 94 ? -21.024 -6.275 22.311 1.00 94.25 94 PRO A N 1
ATOM 776 C CA . PRO A 1 94 ? -19.599 -6.562 22.363 1.00 94.25 94 PRO A CA 1
ATOM 777 C C . PRO A 1 94 ? -19.318 -7.997 21.935 1.00 94.25 94 PRO A C 1
ATOM 779 O O . PRO A 1 94 ? -20.045 -8.922 22.297 1.00 94.25 94 PRO A O 1
ATOM 782 N N . LEU A 1 95 ? -18.245 -8.179 21.173 1.00 94.81 95 LEU A N 1
ATOM 783 C CA . LEU A 1 95 ? -17.779 -9.483 20.720 1.00 94.81 95 LEU A CA 1
ATOM 784 C C . LEU A 1 95 ? -16.370 -9.727 21.238 1.00 94.81 95 LEU A C 1
ATOM 786 O O . LEU A 1 95 ? -15.541 -8.820 21.249 1.00 94.81 95 LEU A O 1
ATOM 790 N N . GLU A 1 96 ? -16.114 -10.958 21.650 1.00 96.31 96 GLU A N 1
ATOM 791 C CA . GLU A 1 96 ? -14.807 -11.394 22.121 1.00 96.31 96 GLU A CA 1
ATOM 792 C C . GLU A 1 96 ? -13.925 -11.819 20.943 1.00 96.31 96 GLU A C 1
ATOM 794 O O . GLU A 1 96 ? -14.375 -12.486 20.004 1.00 96.31 96 GLU A O 1
ATOM 799 N N . ILE A 1 97 ? -12.651 -11.438 20.981 1.00 95.50 97 ILE A N 1
ATOM 800 C CA . ILE A 1 97 ? -11.667 -11.892 20.001 1.00 95.50 97 ILE A CA 1
ATOM 801 C C . ILE A 1 97 ? -11.291 -13.346 20.300 1.00 95.50 97 ILE A C 1
ATOM 803 O O . ILE A 1 97 ? -10.649 -13.629 21.307 1.00 95.50 97 ILE A O 1
ATOM 807 N N . VAL A 1 98 ? -11.629 -14.260 19.385 1.00 95.56 98 VAL A N 1
ATOM 808 C CA . VAL A 1 98 ? -11.265 -15.688 19.481 1.00 95.56 98 VAL A CA 1
ATOM 809 C C . VAL A 1 98 ? -9.844 -15.947 18.982 1.00 95.56 98 VAL A C 1
ATOM 811 O O . VAL A 1 98 ? -9.126 -16.759 19.551 1.00 95.56 98 VAL A O 1
ATOM 814 N N . GLN A 1 99 ? -9.418 -15.256 17.926 1.00 92.56 99 GLN A N 1
ATOM 815 C CA . GLN A 1 99 ? -8.083 -15.401 17.358 1.00 92.56 99 GLN A CA 1
ATOM 816 C C . GLN A 1 99 ? -7.665 -14.095 16.687 1.00 92.56 99 GLN A C 1
ATOM 818 O O . GLN A 1 99 ? -8.454 -13.473 15.972 1.00 92.56 99 GLN A O 1
ATOM 823 N N . VAL A 1 100 ? -6.415 -13.694 16.903 1.00 91.44 100 VAL A N 1
ATOM 824 C CA . VAL A 1 100 ? -5.788 -12.592 16.170 1.00 91.44 100 VAL A CA 1
ATOM 825 C C . VAL A 1 100 ? -4.990 -13.209 15.028 1.00 91.44 100 VAL A C 1
ATOM 827 O O . VAL A 1 100 ? -4.112 -14.033 15.268 1.00 91.44 100 VAL A O 1
ATOM 830 N N . LYS A 1 101 ? -5.331 -12.853 13.787 1.00 89.69 101 LYS A N 1
ATOM 831 C CA . LYS A 1 101 ? -4.526 -13.199 12.616 1.00 89.69 101 LYS A CA 1
ATOM 832 C C . LYS A 1 101 ? -3.581 -12.039 12.337 1.00 89.69 101 LYS A C 1
ATOM 834 O O . LYS A 1 101 ? -4.039 -10.946 11.999 1.00 89.69 101 LYS A O 1
ATOM 839 N N . ASP A 1 102 ? -2.289 -12.292 12.466 1.00 77.88 102 ASP A N 1
ATOM 840 C CA . ASP A 1 102 ? -1.268 -11.357 12.023 1.00 77.88 102 ASP A CA 1
ATOM 841 C C . ASP A 1 102 ? -1.113 -11.516 10.507 1.00 77.88 102 ASP A C 1
ATOM 843 O O . ASP A 1 102 ? -0.635 -12.530 10.009 1.00 77.88 102 ASP A O 1
ATOM 847 N N . GLU A 1 103 ? -1.592 -10.530 9.749 1.00 68.62 103 GLU A N 1
ATOM 848 C CA . GLU A 1 103 ? -1.291 -10.406 8.320 1.00 68.62 103 GLU A CA 1
ATOM 849 C C . GLU A 1 103 ? 0.088 -9.751 8.181 1.00 68.62 103 GLU A C 1
ATOM 851 O O . GLU A 1 103 ? 0.217 -8.587 7.792 1.00 68.62 103 GLU A O 1
ATOM 856 N N . GLU A 1 104 ? 1.131 -10.477 8.576 1.00 62.56 104 GLU A N 1
ATOM 857 C CA . GLU A 1 104 ? 2.465 -10.187 8.064 1.00 62.56 104 GLU A CA 1
ATOM 858 C C . GLU A 1 104 ? 2.564 -10.773 6.651 1.00 62.56 104 GLU A C 1
ATOM 860 O O . GLU A 1 104 ? 1.964 -11.800 6.344 1.00 62.56 104 GLU A O 1
ATOM 865 N N . GLU A 1 105 ? 3.216 -10.036 5.752 1.00 58.41 105 GLU A N 1
ATOM 866 C CA . GLU A 1 105 ? 3.308 -10.360 4.329 1.00 58.41 105 GLU A CA 1
ATOM 867 C C . GLU A 1 105 ? 3.993 -11.728 4.169 1.00 58.41 105 GLU A C 1
ATOM 869 O O . GLU A 1 105 ? 5.211 -11.823 4.283 1.00 58.41 105 GLU A O 1
ATOM 874 N N . GLU A 1 106 ? 3.201 -12.786 3.957 1.00 48.41 106 GLU A N 1
ATOM 875 C CA . GLU A 1 106 ? 3.681 -14.148 3.706 1.00 48.41 106 GLU A CA 1
ATOM 876 C C . GLU A 1 106 ? 4.589 -14.140 2.466 1.00 48.41 106 GLU A C 1
ATOM 878 O O . GLU A 1 106 ? 4.141 -13.964 1.328 1.00 48.41 106 GLU A O 1
ATOM 883 N N . GLU A 1 107 ? 5.892 -14.313 2.686 1.00 54.47 107 GLU A N 1
ATOM 884 C CA . GLU A 1 107 ? 6.825 -14.693 1.634 1.00 54.47 107 GLU A CA 1
ATOM 885 C C . GLU A 1 107 ? 6.534 -16.145 1.259 1.00 54.47 107 GLU A C 1
ATOM 887 O O . GLU A 1 107 ? 7.000 -17.074 1.912 1.00 54.47 107 GLU A O 1
ATOM 892 N N . VAL A 1 108 ? 5.736 -16.348 0.210 1.00 46.94 108 VAL A N 1
ATOM 893 C CA . VAL A 1 108 ? 5.579 -17.669 -0.403 1.00 46.94 108 VAL A CA 1
ATOM 894 C C . VAL A 1 108 ? 6.881 -17.987 -1.141 1.00 46.94 108 VAL A C 1
ATOM 896 O O . VAL A 1 108 ? 7.077 -17.568 -2.286 1.00 46.94 108 VAL A O 1
ATOM 899 N N . SER A 1 109 ? 7.793 -18.693 -0.472 1.00 39.31 109 SER A N 1
ATOM 900 C CA . SER A 1 109 ? 8.842 -19.459 -1.139 1.00 39.31 109 SER A CA 1
ATOM 901 C C . SER A 1 109 ? 8.153 -20.574 -1.919 1.00 39.31 109 SER A C 1
ATOM 903 O O . SER A 1 109 ? 7.624 -21.518 -1.340 1.00 39.31 109 SER A O 1
ATOM 905 N N . VAL A 1 110 ? 8.077 -20.419 -3.238 1.00 49.09 110 VAL A N 1
ATOM 906 C CA . VAL A 1 110 ? 7.743 -21.540 -4.113 1.00 49.09 110 VAL A CA 1
ATOM 907 C C . VAL A 1 110 ? 9.032 -22.332 -4.239 1.00 49.09 110 VAL A C 1
ATOM 909 O O . VAL A 1 110 ? 9.951 -21.892 -4.927 1.00 49.09 110 VAL A O 1
ATOM 912 N N . ASP A 1 111 ? 9.121 -23.433 -3.503 1.00 31.03 111 ASP A N 1
ATOM 913 C CA . ASP A 1 111 ? 10.153 -24.432 -3.736 1.00 31.03 111 ASP A CA 1
ATOM 914 C C . ASP A 1 111 ? 9.949 -24.975 -5.159 1.00 31.03 111 ASP A C 1
ATOM 916 O O . ASP A 1 111 ? 8.846 -25.380 -5.536 1.00 31.03 111 ASP A O 1
ATOM 920 N N . GLU A 1 112 ? 10.993 -24.889 -5.985 1.00 46.97 112 GLU A N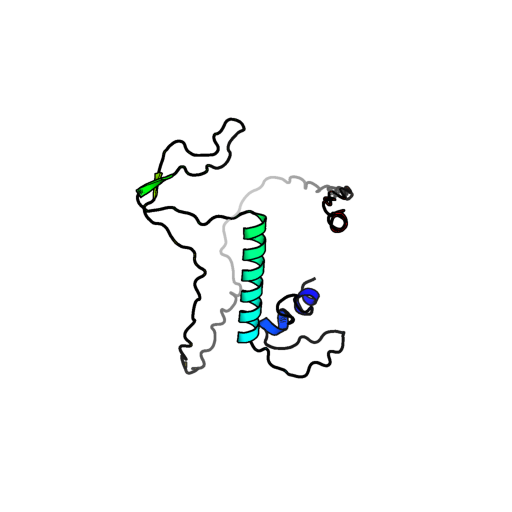 1
ATOM 921 C CA . GLU A 1 112 ? 11.023 -25.488 -7.318 1.00 46.97 112 GLU A CA 1
ATOM 922 C C . GLU A 1 112 ? 11.054 -27.015 -7.154 1.00 46.97 112 GLU A C 1
ATOM 924 O O . GLU A 1 112 ? 12.118 -27.623 -7.083 1.00 46.97 112 GLU A O 1
ATOM 929 N N . GLU A 1 113 ? 9.884 -27.649 -7.057 1.00 46.47 113 GLU A N 1
ATOM 930 C CA . GLU A 1 113 ? 9.774 -29.081 -7.328 1.00 46.47 113 GLU A CA 1
ATOM 931 C C . GLU A 1 113 ? 9.771 -29.288 -8.847 1.00 46.47 113 GLU A C 1
ATOM 933 O O . GLU A 1 113 ? 8.792 -29.037 -9.555 1.00 46.47 113 GLU A O 1
ATOM 938 N N . GLU A 1 114 ? 10.928 -29.711 -9.344 1.00 46.84 114 GLU A N 1
ATOM 939 C CA . GLU A 1 114 ? 11.175 -30.161 -10.707 1.00 46.84 114 GLU A CA 1
ATOM 940 C C . GLU A 1 114 ? 10.408 -31.478 -10.940 1.00 46.84 114 GLU A C 1
ATOM 942 O O . GLU A 1 114 ? 10.862 -32.560 -10.577 1.00 46.84 114 GLU A O 1
ATOM 947 N N . LEU A 1 115 ? 9.196 -31.392 -11.499 1.00 40.16 115 LEU A N 1
ATOM 948 C CA . LEU A 1 115 ? 8.466 -32.558 -12.005 1.00 40.16 115 LEU A CA 1
ATOM 949 C C . LEU A 1 115 ? 8.757 -32.720 -13.498 1.00 40.16 115 LEU A C 1
ATOM 951 O O . LEU A 1 115 ? 8.106 -32.112 -14.351 1.00 40.16 115 LEU A O 1
ATOM 955 N N . GLU A 1 116 ? 9.743 -33.562 -13.805 1.00 37.59 116 GLU A N 1
ATOM 956 C CA . GLU A 1 116 ? 9.933 -34.139 -15.134 1.00 37.59 116 GLU A CA 1
ATOM 957 C C . GLU A 1 116 ? 8.721 -35.030 -15.460 1.00 37.59 116 GLU A C 1
ATOM 959 O O . GLU A 1 116 ? 8.577 -36.138 -14.947 1.00 37.59 116 GLU A O 1
ATOM 964 N N . GLY A 1 117 ? 7.796 -34.513 -16.270 1.00 34.62 117 GLY A N 1
ATOM 965 C CA . GLY A 1 117 ? 6.683 -35.273 -16.832 1.00 34.62 117 GLY A CA 1
ATOM 966 C C . GLY A 1 117 ? 6.962 -35.609 -18.292 1.00 34.62 117 GLY A C 1
ATOM 967 O O . GLY A 1 117 ? 6.992 -34.711 -19.135 1.00 34.62 117 GLY A O 1
ATOM 968 N N . GLU A 1 118 ? 7.170 -36.892 -18.580 1.00 43.09 118 GLU A N 1
ATOM 969 C CA . GLU A 1 118 ? 7.269 -37.442 -19.933 1.00 43.09 118 GLU A CA 1
ATOM 970 C C . GLU A 1 118 ? 6.011 -37.103 -20.754 1.00 43.09 118 GLU A C 1
ATOM 972 O O . GLU A 1 118 ? 4.878 -37.205 -20.280 1.00 43.09 118 GLU A O 1
ATOM 977 N N . VAL A 1 119 ? 6.216 -36.661 -21.996 1.00 41.66 119 VAL A N 1
ATOM 978 C CA . VAL A 1 119 ? 5.148 -36.288 -22.929 1.00 41.66 119 VAL A CA 1
ATOM 979 C C . VAL A 1 119 ? 4.749 -37.538 -23.714 1.00 41.66 119 VAL A C 1
ATOM 981 O O . VAL A 1 119 ? 5.463 -37.928 -24.633 1.00 41.66 119 VAL A O 1
ATOM 984 N N . GLU A 1 120 ? 3.624 -38.165 -23.367 1.00 45.56 120 GLU A N 1
ATOM 985 C CA . GLU A 1 120 ? 2.943 -39.092 -24.280 1.00 45.56 120 GLU A CA 1
ATOM 986 C C . GLU A 1 120 ? 1.908 -38.325 -25.118 1.00 45.56 120 GLU A C 1
ATOM 988 O O . GLU A 1 120 ? 1.033 -37.628 -24.595 1.00 45.56 120 GLU A O 1
ATOM 993 N N . ASP A 1 121 ? 2.040 -38.434 -26.441 1.00 41.31 121 ASP A N 1
ATOM 994 C CA . ASP A 1 121 ? 1.208 -37.779 -27.448 1.00 41.31 121 ASP A CA 1
ATOM 995 C C . ASP A 1 121 ? -0.242 -38.302 -27.417 1.00 41.31 121 ASP A C 1
ATOM 997 O O . ASP A 1 121 ? -0.576 -39.305 -28.050 1.00 41.31 121 ASP A O 1
ATOM 1001 N N . ALA A 1 122 ? -1.134 -37.606 -26.709 1.00 40.72 122 ALA A N 1
ATOM 1002 C CA . ALA A 1 122 ? -2.575 -37.855 -26.764 1.00 40.72 122 ALA A CA 1
ATOM 1003 C C . ALA A 1 122 ? -3.289 -36.801 -27.634 1.00 40.72 122 ALA A C 1
ATOM 1005 O O . ALA A 1 122 ? -3.273 -35.605 -27.331 1.00 40.72 122 ALA A O 1
ATOM 1006 N N . GLU A 1 123 ? -3.944 -37.250 -28.713 1.00 53.72 123 GLU A N 1
ATOM 1007 C CA . GLU A 1 123 ? -4.800 -36.418 -29.571 1.00 53.72 123 GLU A CA 1
ATOM 1008 C C . GLU A 1 123 ? -5.984 -35.813 -28.782 1.00 53.72 123 GLU A C 1
ATOM 1010 O O . GLU A 1 123 ? -6.683 -36.531 -28.060 1.00 53.72 123 GLU A O 1
ATOM 1015 N N . PRO A 1 124 ? -6.276 -34.506 -28.931 1.00 44.38 124 PRO A N 1
ATOM 1016 C CA . PRO A 1 124 ? -7.424 -33.884 -28.280 1.00 44.38 124 PRO A CA 1
ATOM 1017 C C . PRO A 1 124 ? -8.749 -34.291 -28.960 1.00 44.38 124 PRO A C 1
ATOM 1019 O O . PRO A 1 124 ? -8.825 -34.311 -30.191 1.00 44.38 124 PRO A O 1
ATOM 1022 N N . PRO A 1 125 ? -9.834 -34.542 -28.200 1.00 39.59 125 PRO A N 1
ATOM 1023 C CA . PRO A 1 125 ? -11.105 -34.974 -28.771 1.00 39.59 125 PRO A CA 1
ATOM 1024 C C . PRO A 1 125 ? -11.803 -33.811 -29.489 1.00 39.59 125 PRO A C 1
ATOM 1026 O O . PRO A 1 125 ? -12.327 -32.890 -28.859 1.00 39.59 125 PRO A O 1
ATOM 1029 N N . TYR A 1 126 ? -11.850 -33.860 -30.820 1.00 41.41 126 TYR A N 1
ATOM 1030 C CA . TYR A 1 126 ? -12.753 -33.023 -31.608 1.00 41.41 126 TYR A CA 1
ATOM 1031 C C . TYR A 1 126 ? -14.178 -33.587 -31.512 1.00 41.41 126 TYR A C 1
ATOM 1033 O O . TYR A 1 126 ? -14.443 -34.706 -31.939 1.00 41.41 126 TYR A O 1
ATOM 1041 N N . ALA A 1 127 ? -15.111 -32.811 -30.957 1.00 44.03 127 ALA A N 1
ATOM 1042 C CA . ALA A 1 127 ? -16.536 -33.121 -31.025 1.00 44.03 127 ALA A CA 1
ATOM 1043 C C . ALA A 1 127 ? -17.094 -32.694 -32.394 1.00 44.03 127 ALA A C 1
ATOM 1045 O O . ALA A 1 127 ? -17.002 -31.520 -32.762 1.00 44.03 127 ALA A O 1
ATOM 1046 N N . GLU A 1 128 ? -17.675 -33.632 -33.144 1.00 43.19 128 GLU A N 1
ATOM 1047 C CA . GLU A 1 128 ? -18.335 -33.332 -34.418 1.00 43.19 128 GLU A CA 1
ATOM 1048 C C . GLU A 1 128 ? -19.641 -32.531 -34.220 1.00 43.19 128 GLU A C 1
ATOM 1050 O O . GLU A 1 128 ? -20.400 -32.797 -33.281 1.00 43.19 128 GLU A O 1
ATOM 1055 N N . PRO A 1 129 ? -19.951 -31.560 -35.103 1.00 47.19 129 PRO A N 1
ATOM 1056 C CA . PRO A 1 129 ? -21.222 -30.842 -35.070 1.00 47.19 129 PRO A CA 1
ATOM 1057 C C . PRO A 1 129 ? -22.374 -31.737 -35.575 1.00 47.19 129 PRO A C 1
ATOM 1059 O O . PRO A 1 129 ? -22.244 -32.349 -36.638 1.00 47.19 129 PRO A O 1
ATOM 1062 N N . PRO A 1 130 ? -23.536 -31.798 -34.893 1.00 40.47 130 PRO A N 1
ATOM 1063 C CA . PRO A 1 130 ? -24.643 -32.633 -35.347 1.00 40.47 130 PRO A CA 1
ATOM 1064 C C . PRO A 1 130 ? -25.284 -32.081 -36.630 1.00 40.47 130 PRO A C 1
ATOM 1066 O O . PRO A 1 130 ? -25.909 -31.019 -36.649 1.00 40.47 130 PRO A O 1
ATOM 1069 N N . SER A 1 131 ? -25.120 -32.863 -37.698 1.00 34.09 131 SER A N 1
ATOM 1070 C CA . SER A 1 131 ? -25.774 -32.741 -39.000 1.00 34.09 131 SER A CA 1
ATOM 1071 C C . SER A 1 131 ? -27.269 -33.103 -38.928 1.00 34.09 131 SER A C 1
ATOM 1073 O O . SER A 1 131 ? -27.704 -33.952 -38.154 1.00 34.09 131 SER A O 1
ATOM 1075 N N . SER A 1 132 ? -28.060 -32.427 -39.756 1.00 35.69 132 SER A N 1
ATOM 1076 C CA . SER A 1 132 ? -29.525 -32.432 -39.856 1.00 35.69 132 SER A CA 1
ATOM 1077 C C . SER A 1 132 ? -30.177 -33.779 -40.216 1.00 35.69 132 SER A C 1
ATOM 1079 O O . SER A 1 132 ? -29.763 -34.384 -41.205 1.00 35.69 132 SER A O 1
ATOM 1081 N N . ARG A 1 133 ? -31.314 -34.139 -39.580 1.00 33.62 133 ARG A N 1
ATOM 1082 C CA . ARG A 1 133 ? -32.474 -34.758 -40.275 1.00 33.62 133 ARG A CA 1
ATOM 1083 C C . ARG A 1 133 ? -33.779 -34.873 -39.449 1.00 33.62 133 ARG A C 1
ATOM 1085 O O . ARG A 1 133 ? -33.836 -35.586 -38.460 1.00 33.62 133 ARG A O 1
ATOM 1092 N N . THR A 1 134 ? -34.818 -34.219 -39.988 1.00 32.78 134 THR A N 1
ATOM 1093 C CA . THR A 1 134 ? -36.244 -34.611 -40.166 1.00 32.78 134 THR A CA 1
ATOM 1094 C C . THR A 1 134 ? -37.212 -34.894 -38.997 1.00 32.78 134 THR A C 1
ATOM 1096 O O . THR A 1 134 ? -36.973 -35.706 -38.115 1.00 32.78 134 THR A O 1
ATOM 1099 N N . LEU A 1 135 ? -38.372 -34.230 -39.132 1.00 36.66 135 LEU A N 1
ATOM 1100 C CA . LEU A 1 135 ? -39.604 -34.180 -38.327 1.00 36.66 135 LEU A CA 1
ATOM 1101 C C . LEU A 1 135 ? -40.427 -35.486 -38.323 1.00 36.66 135 LEU A C 1
ATOM 1103 O O . LEU A 1 135 ? -40.431 -36.189 -39.334 1.00 36.66 135 LEU A O 1
ATOM 1107 N N . PRO A 1 136 ? -41.277 -35.695 -37.299 1.00 38.62 136 PRO A N 1
ATOM 1108 C CA . PRO A 1 136 ? -42.567 -36.358 -37.458 1.00 38.62 136 PRO A CA 1
ATOM 1109 C C . PRO A 1 136 ? -43.754 -35.376 -37.376 1.00 38.62 136 PRO A C 1
ATOM 1111 O O . PRO A 1 136 ? -43.739 -34.379 -36.655 1.00 38.62 136 PRO A O 1
ATOM 1114 N N . GLU A 1 137 ? -44.773 -35.699 -38.166 1.00 37.12 137 GLU A N 1
ATOM 1115 C CA . GLU A 1 137 ? -46.007 -34.962 -38.451 1.00 37.12 137 GLU A CA 1
ATOM 1116 C C . GLU A 1 137 ? -46.998 -34.949 -37.269 1.00 37.12 137 GLU A C 1
ATOM 1118 O O . GLU A 1 137 ? -47.118 -35.919 -36.520 1.00 37.12 137 GLU A O 1
ATOM 1123 N N . SER A 1 138 ? -47.738 -33.847 -37.104 1.00 41.78 138 SER A N 1
ATOM 1124 C CA . SER A 1 138 ? -48.905 -33.754 -36.212 1.00 41.78 138 SER A CA 1
ATOM 1125 C C . SER A 1 138 ? -50.039 -32.968 -36.883 1.00 41.78 138 SER A C 1
ATOM 1127 O O . SER A 1 138 ? -49.756 -32.071 -37.681 1.00 41.78 138 SER A O 1
ATOM 1129 N N . PRO A 1 139 ? -51.317 -33.295 -36.606 1.00 39.78 139 PRO A N 1
ATOM 1130 C CA . PRO A 1 139 ? -52.416 -33.020 -37.526 1.00 39.78 139 PRO A CA 1
ATOM 1131 C C . PRO A 1 139 ? -53.101 -31.652 -37.316 1.00 39.78 139 PRO A C 1
ATOM 1133 O O . PRO A 1 139 ? -53.372 -31.233 -36.196 1.00 39.78 139 PRO A O 1
ATOM 1136 N N . LEU A 1 140 ? -53.399 -31.017 -38.458 1.00 37.25 140 LEU A N 1
ATOM 1137 C CA . LEU A 1 140 ? -54.484 -30.083 -38.852 1.00 37.25 140 LEU A CA 1
ATOM 1138 C C . LEU A 1 140 ? -55.720 -30.014 -37.899 1.00 37.25 140 LEU A C 1
ATOM 1140 O O . LEU A 1 140 ? -56.191 -31.069 -37.495 1.00 37.25 140 LEU A O 1
ATOM 1144 N N . GLN A 1 141 ? -56.411 -28.904 -37.546 1.00 38.56 141 GLN A N 1
ATOM 1145 C CA . GLN A 1 141 ? -56.531 -27.453 -37.896 1.00 38.56 141 GLN A CA 1
ATOM 1146 C C . GLN A 1 141 ? -57.300 -26.725 -36.722 1.00 38.56 141 GLN A C 1
ATOM 1148 O O . GLN A 1 141 ? -57.377 -27.345 -35.662 1.00 38.56 141 GLN A O 1
ATOM 1153 N N . PRO A 1 142 ? -58.021 -25.561 -36.835 1.00 42.88 142 PRO A N 1
ATOM 1154 C CA . PRO A 1 142 ? -58.037 -24.436 -37.804 1.00 42.88 142 PRO A CA 1
ATOM 1155 C C . PRO A 1 142 ? -58.123 -22.983 -37.221 1.00 42.88 142 PRO A C 1
ATOM 1157 O O . PRO A 1 142 ? -58.521 -22.743 -36.088 1.00 42.88 142 PRO A O 1
ATOM 1160 N N . SER A 1 143 ? -57.794 -22.019 -38.101 1.00 38.34 143 SER A N 1
ATOM 1161 C CA . SER A 1 143 ? -58.275 -20.623 -38.306 1.00 38.34 143 SER A CA 1
ATOM 1162 C C . SER A 1 143 ? -58.681 -19.679 -37.149 1.00 38.34 143 SER A C 1
ATOM 1164 O O . SER A 1 143 ? -59.737 -19.876 -36.560 1.00 38.34 143 SER A O 1
ATOM 1166 N N . VAL A 1 144 ? -58.008 -18.513 -37.039 1.00 42.62 144 VAL A N 1
ATOM 1167 C CA . VAL A 1 144 ? -58.631 -17.157 -37.075 1.00 42.62 144 VAL A CA 1
ATOM 1168 C C . VAL A 1 144 ? -57.596 -16.017 -37.267 1.00 42.62 144 VAL A C 1
ATOM 1170 O O . VAL A 1 144 ? -56.680 -15.870 -36.471 1.00 42.62 144 VAL A O 1
ATOM 1173 N N . SER A 1 145 ? -57.814 -15.229 -38.332 1.00 47.62 145 SER A N 1
ATOM 1174 C CA . SER A 1 145 ? -57.611 -13.778 -38.592 1.00 47.62 145 SER A CA 1
ATOM 1175 C C . SER A 1 145 ? -56.308 -12.999 -38.251 1.00 47.62 145 SER A C 1
ATOM 1177 O O . SER A 1 145 ? -55.699 -13.204 -37.207 1.00 47.62 145 SER A O 1
ATOM 1179 N N . PRO A 1 146 ? -55.906 -12.007 -39.090 1.00 49.16 146 PRO A N 1
ATOM 1180 C CA . PRO A 1 146 ? -54.625 -11.302 -38.987 1.00 49.16 146 PRO A CA 1
ATOM 1181 C C . PRO A 1 146 ? -54.701 -10.031 -38.118 1.00 49.16 146 PRO A C 1
ATOM 1183 O O . PRO A 1 146 ? -55.673 -9.273 -38.178 1.00 49.16 146 PRO A O 1
ATOM 1186 N N . HIS A 1 147 ? -53.645 -9.748 -37.350 1.00 48.66 147 HIS A N 1
ATOM 1187 C CA . HIS A 1 147 ? -53.461 -8.480 -36.631 1.00 48.66 147 HIS A CA 1
ATOM 1188 C C . HIS A 1 147 ? -52.180 -7.755 -37.083 1.00 48.66 147 HIS A C 1
ATOM 1190 O O . HIS A 1 147 ? -51.184 -8.413 -37.392 1.00 48.66 147 HIS A O 1
ATOM 1196 N N . PRO A 1 148 ? -52.211 -6.411 -37.184 1.00 49.09 148 PRO A N 1
ATOM 1197 C CA . PRO A 1 148 ? -51.206 -5.632 -37.897 1.00 49.09 148 PRO A CA 1
ATOM 1198 C C . PRO A 1 148 ? -49.917 -5.405 -37.095 1.00 49.09 148 PRO A C 1
ATOM 1200 O O . PRO A 1 148 ? -49.907 -5.312 -35.870 1.00 49.09 148 PRO A O 1
ATOM 1203 N N . ILE A 1 149 ? -48.830 -5.265 -37.852 1.00 47.62 149 ILE A N 1
ATOM 1204 C CA . ILE A 1 149 ? -47.455 -4.987 -37.424 1.00 47.62 149 ILE A CA 1
ATOM 1205 C C . ILE A 1 149 ? -47.358 -3.597 -36.767 1.00 47.62 149 ILE A C 1
ATOM 1207 O O . ILE A 1 149 ? -47.695 -2.605 -37.419 1.00 47.62 149 ILE A O 1
ATOM 1211 N N . PRO A 1 150 ? -46.806 -3.466 -35.545 1.00 40.53 150 PRO A N 1
ATOM 1212 C CA . PRO A 1 150 ? -46.381 -2.172 -35.028 1.00 40.53 150 PRO A CA 1
ATOM 1213 C C . PRO A 1 150 ? -44.995 -1.800 -35.571 1.00 40.53 150 PRO A C 1
ATOM 1215 O O . PRO A 1 150 ? -44.000 -2.489 -35.342 1.00 40.53 150 PRO A O 1
ATOM 1218 N N . GLN A 1 151 ? -44.940 -0.672 -36.276 1.00 46.94 151 GLN A N 1
ATOM 1219 C CA . GLN A 1 151 ? -43.714 0.008 -36.687 1.00 46.94 151 GLN A CA 1
ATOM 1220 C C . GLN A 1 151 ? -42.937 0.476 -35.447 1.00 46.94 151 GLN A C 1
ATOM 1222 O O . GLN A 1 151 ? -43.466 1.227 -34.626 1.00 46.94 151 GLN A O 1
ATOM 1227 N N . GLN A 1 152 ? -41.677 0.059 -35.310 1.00 50.66 152 GLN A N 1
ATOM 1228 C CA . GLN A 1 152 ? -40.801 0.567 -34.256 1.00 50.66 152 GLN A CA 1
ATOM 1229 C C . GLN A 1 152 ? -40.271 1.949 -34.647 1.00 50.66 152 GLN A C 1
ATOM 1231 O O . GLN A 1 152 ? -39.571 2.119 -35.644 1.00 50.66 152 GLN A O 1
ATOM 1236 N N . GLN A 1 153 ? -40.649 2.944 -33.851 1.00 40.38 153 GLN A N 1
ATOM 1237 C CA . GLN A 1 153 ? -40.214 4.327 -33.977 1.00 40.38 153 GLN A CA 1
ATOM 1238 C C . GLN A 1 153 ? -38.811 4.482 -33.380 1.00 40.38 153 GLN A C 1
ATOM 1240 O O . GLN A 1 153 ? -38.538 4.019 -32.273 1.00 40.38 153 GLN A O 1
ATOM 1245 N N . GLY A 1 154 ? -37.921 5.148 -34.118 1.00 46.62 154 GLY A N 1
ATOM 1246 C CA . GLY A 1 154 ? -36.557 5.430 -33.687 1.00 46.62 154 GLY A CA 1
ATOM 1247 C C . GLY A 1 154 ? -36.520 6.351 -32.468 1.00 46.62 154 GLY A C 1
ATOM 1248 O O . GLY A 1 154 ? -36.918 7.516 -32.536 1.00 46.62 154 GLY A O 1
ATOM 1249 N N . THR A 1 155 ? -35.993 5.850 -31.354 1.00 46.22 155 THR A N 1
ATOM 1250 C CA . THR A 1 155 ? -35.691 6.672 -30.182 1.00 46.22 155 THR A CA 1
ATOM 1251 C C . THR A 1 155 ? -34.315 7.309 -30.328 1.00 46.22 155 THR A C 1
ATOM 1253 O O . THR A 1 155 ? -33.293 6.638 -30.461 1.00 46.22 155 THR A O 1
ATOM 1256 N N . LYS A 1 156 ? -34.330 8.640 -30.309 1.00 48.47 156 LYS A N 1
ATOM 1257 C CA . LYS A 1 156 ? -33.198 9.560 -30.394 1.00 48.47 156 LYS A CA 1
ATOM 1258 C C . LYS A 1 156 ? -32.243 9.353 -29.212 1.00 48.47 156 LYS A C 1
ATOM 1260 O O . LYS A 1 156 ? -32.679 9.299 -28.066 1.00 48.47 156 LYS A O 1
ATOM 1265 N N . ILE A 1 157 ? -30.946 9.287 -29.498 1.00 47.00 157 ILE A N 1
ATOM 1266 C CA . ILE A 1 157 ? -29.867 9.303 -28.501 1.00 47.00 157 ILE A CA 1
ATOM 1267 C C . ILE A 1 157 ? -29.791 10.723 -27.907 1.00 47.00 157 ILE A C 1
ATOM 1269 O O . ILE A 1 157 ? -29.645 11.671 -28.681 1.00 47.00 157 ILE A O 1
ATOM 1273 N N . PRO A 1 158 ? -29.878 10.921 -26.578 1.00 42.41 158 PRO A N 1
ATOM 1274 C CA . PRO A 1 158 ? -29.618 12.224 -25.981 1.00 42.41 158 PRO A CA 1
ATOM 1275 C C . PRO A 1 158 ? -28.110 12.496 -25.911 1.00 42.41 158 PRO A C 1
ATOM 1277 O O . PRO A 1 158 ? -27.346 11.792 -25.251 1.00 42.41 158 PRO A O 1
ATOM 1280 N N . THR A 1 159 ? -27.693 13.556 -26.597 1.00 49.81 159 THR A N 1
ATOM 1281 C CA . THR A 1 159 ? -26.369 14.173 -26.519 1.00 49.81 159 THR A CA 1
ATOM 1282 C C . THR A 1 159 ? -26.185 14.789 -25.130 1.00 49.81 159 THR A C 1
ATOM 1284 O O . THR A 1 159 ? -26.836 15.777 -24.802 1.00 49.81 159 THR A O 1
ATOM 1287 N N . VAL A 1 160 ? -25.299 14.230 -24.303 1.00 52.25 160 VAL A N 1
ATOM 1288 C CA . VAL A 1 160 ? -24.863 14.866 -23.050 1.00 52.25 160 VAL A CA 1
ATOM 1289 C C . VAL A 1 160 ? -23.477 15.474 -23.237 1.00 52.25 160 VAL A C 1
ATOM 1291 O O . VAL A 1 160 ? -22.487 14.787 -23.473 1.00 52.25 160 VAL A O 1
ATOM 1294 N N . SER A 1 161 ? -23.434 16.801 -23.163 1.00 46.50 161 SER A N 1
ATOM 1295 C CA . SER A 1 161 ? -22.229 17.625 -23.102 1.00 46.50 161 SER A CA 1
ATOM 1296 C C . SER A 1 161 ? -21.414 17.333 -21.833 1.00 46.50 161 SER A C 1
ATOM 1298 O O . SER A 1 161 ? -22.011 17.175 -20.764 1.00 46.50 161 SER A O 1
ATOM 1300 N N . PRO A 1 162 ? -20.070 17.326 -21.882 1.00 46.75 162 PRO A N 1
ATOM 1301 C CA . PRO A 1 162 ? -19.258 17.173 -20.682 1.00 46.75 162 PRO A CA 1
ATOM 1302 C C . PRO A 1 162 ? -19.312 18.443 -19.818 1.00 46.75 162 PRO A C 1
ATOM 1304 O O . PRO A 1 162 ? -18.816 19.500 -20.202 1.00 46.75 162 PRO A O 1
ATOM 1307 N N . SER A 1 163 ? -19.899 18.319 -18.625 1.00 39.62 163 SER A N 1
ATOM 1308 C CA . SER A 1 163 ? -19.813 19.318 -17.557 1.00 39.62 163 SER A CA 1
ATOM 1309 C C . SER A 1 163 ? -18.377 19.401 -17.037 1.00 39.62 163 SER A C 1
ATOM 1311 O O . SER A 1 163 ? -17.833 18.445 -16.485 1.00 39.62 163 SER A O 1
ATOM 1313 N N . THR A 1 164 ? -17.766 20.568 -17.199 1.00 51.38 164 THR A N 1
ATOM 1314 C CA . THR A 1 164 ? -16.455 20.932 -16.664 1.00 51.38 164 THR A CA 1
ATOM 1315 C C . THR A 1 164 ? -16.536 21.154 -15.152 1.00 51.38 164 THR A C 1
ATOM 1317 O O . THR A 1 164 ? -16.984 22.208 -14.708 1.00 51.38 164 THR A O 1
ATOM 1320 N N . SER A 1 165 ? -16.052 20.211 -14.341 1.00 40.31 165 SER A N 1
ATOM 1321 C CA . SER A 1 165 ? -15.694 20.482 -12.940 1.00 40.31 165 SER A CA 1
ATOM 1322 C C . SER A 1 165 ? -14.196 20.265 -12.749 1.00 40.31 165 SER A C 1
ATOM 1324 O O . SER A 1 165 ? -13.726 19.174 -12.423 1.00 40.31 165 SER A O 1
ATOM 1326 N N . ALA A 1 166 ? -13.444 21.326 -13.016 1.00 43.47 166 ALA A N 1
ATOM 1327 C CA . ALA A 1 166 ? -12.013 21.402 -12.808 1.00 43.47 166 ALA A CA 1
ATOM 1328 C C . ALA A 1 166 ? -11.710 21.986 -11.408 1.00 43.47 166 ALA A C 1
ATOM 1330 O O . ALA A 1 166 ? -12.389 22.897 -10.949 1.00 43.47 166 ALA A O 1
ATOM 1331 N N . LEU A 1 167 ? -10.643 21.473 -10.784 1.00 43.50 167 LEU A N 1
ATOM 1332 C CA . LEU A 1 167 ? -9.865 22.044 -9.671 1.00 43.50 167 LEU A CA 1
ATOM 1333 C C . LEU A 1 167 ? -10.495 22.099 -8.257 1.00 43.50 167 LEU A C 1
ATOM 1335 O O . LEU A 1 167 ? -11.086 23.085 -7.835 1.00 43.50 167 LEU A O 1
ATOM 1339 N N . ARG A 1 168 ? -10.092 21.136 -7.416 1.00 43.19 168 ARG A N 1
ATOM 1340 C CA . ARG A 1 168 ? -9.590 21.431 -6.057 1.00 43.19 168 ARG A CA 1
ATOM 1341 C C . ARG A 1 168 ? -8.244 20.740 -5.854 1.00 43.19 168 ARG A C 1
ATOM 1343 O O . ARG A 1 168 ? -8.119 19.733 -5.168 1.00 43.19 168 ARG A O 1
ATOM 1350 N N . ARG A 1 169 ? -7.217 21.295 -6.498 1.00 45.38 169 ARG A N 1
ATOM 1351 C CA . ARG A 1 169 ? -5.820 21.029 -6.151 1.00 45.38 169 ARG A CA 1
ATOM 1352 C C . ARG A 1 169 ? -5.542 21.843 -4.889 1.00 45.38 169 ARG A C 1
ATOM 1354 O O . ARG A 1 169 ? -5.615 23.065 -4.923 1.00 45.38 169 ARG A O 1
ATOM 1361 N N . SER A 1 170 ? -5.323 21.175 -3.763 1.00 49.88 170 SER A N 1
ATOM 1362 C CA . SER A 1 170 ? -5.019 21.838 -2.497 1.00 49.88 170 SER A CA 1
ATOM 1363 C C . SER A 1 170 ? -3.702 22.607 -2.610 1.00 49.88 170 SER A C 1
ATOM 1365 O O . SER A 1 170 ? -2.635 22.002 -2.728 1.00 49.88 170 SER A O 1
ATOM 1367 N N . GLU A 1 171 ? -3.765 23.933 -2.530 1.00 47.84 171 GLU A N 1
ATOM 1368 C CA . GLU A 1 171 ? -2.613 24.758 -2.184 1.00 47.84 171 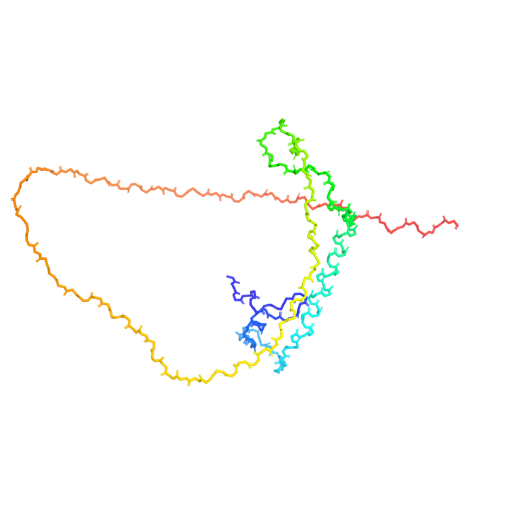GLU A CA 1
ATOM 1369 C C . GLU A 1 171 ? -2.258 24.513 -0.711 1.00 47.84 171 GLU A C 1
ATOM 1371 O O . GLU A 1 171 ? -2.774 25.156 0.198 1.00 47.84 171 GLU A O 1
ATOM 1376 N N . ARG A 1 172 ? -1.392 23.534 -0.452 1.00 50.94 172 ARG A N 1
ATOM 1377 C CA . ARG A 1 172 ? -0.677 23.410 0.828 1.00 50.94 172 ARG A CA 1
ATOM 1378 C C . ARG A 1 172 ? 0.799 23.122 0.599 1.00 50.94 172 ARG A C 1
ATOM 1380 O O . ARG A 1 172 ? 1.359 22.231 1.209 1.00 50.94 172 ARG A O 1
ATOM 1387 N N . PHE A 1 173 ? 1.428 23.884 -0.288 1.00 52.06 173 PHE A N 1
ATOM 1388 C CA . PHE A 1 173 ? 2.885 23.981 -0.353 1.00 52.06 173 PHE A CA 1
ATOM 1389 C C . PHE A 1 173 ? 3.270 25.385 -0.809 1.00 52.06 173 PHE A C 1
ATOM 1391 O O . PHE A 1 173 ? 3.542 25.640 -1.978 1.00 52.06 173 PHE A O 1
ATOM 1398 N N . ARG A 1 174 ? 3.282 26.318 0.141 1.00 48.25 174 ARG A N 1
ATOM 1399 C CA . ARG A 1 174 ? 4.126 27.505 0.053 1.00 48.25 174 ARG A CA 1
ATOM 1400 C C . ARG A 1 174 ? 4.506 27.935 1.469 1.00 48.25 174 ARG A C 1
ATOM 1402 O O . ARG A 1 174 ? 3.643 28.134 2.314 1.00 48.25 174 ARG A O 1
ATOM 1409 N N . ASN A 1 175 ? 5.816 28.046 1.674 1.00 35.91 175 ASN A N 1
ATOM 1410 C CA . ASN A 1 175 ? 6.515 28.684 2.793 1.00 35.91 175 ASN A CA 1
ATOM 1411 C C . ASN A 1 175 ? 6.813 27.813 4.023 1.00 35.91 175 ASN A C 1
ATOM 1413 O O . ASN A 1 175 ? 6.266 27.996 5.106 1.00 35.91 175 ASN A O 1
ATOM 1417 N N . LYS A 1 176 ? 7.824 26.947 3.884 1.00 48.09 176 LYS A N 1
ATOM 1418 C CA . LYS A 1 176 ? 8.689 26.570 5.013 1.00 48.09 176 LYS A CA 1
ATOM 1419 C C . LYS A 1 176 ? 10.166 26.542 4.603 1.00 48.09 176 LYS A C 1
ATOM 1421 O O . LYS A 1 176 ? 10.881 25.588 4.862 1.00 48.09 176 LYS A O 1
ATOM 1426 N N . VAL A 1 177 ? 10.613 27.614 3.948 1.00 52.91 177 VAL A N 1
ATOM 1427 C CA . VAL A 1 177 ? 12.035 27.956 3.786 1.00 52.91 177 VAL A CA 1
ATOM 1428 C C . VAL A 1 177 ? 12.152 29.461 4.010 1.00 52.91 177 VAL A C 1
ATOM 1430 O O . VAL A 1 177 ? 12.003 30.233 3.078 1.00 52.91 177 VAL A O 1
ATOM 1433 N N . SER A 1 178 ? 12.263 29.872 5.274 1.00 49.81 178 SER A N 1
ATOM 1434 C CA . SER A 1 178 ? 12.857 31.144 5.729 1.00 49.81 178 SER A CA 1
ATOM 1435 C C . SER A 1 178 ? 12.515 31.335 7.209 1.00 49.81 178 SER A C 1
ATOM 1437 O O . SER A 1 178 ? 11.574 32.042 7.540 1.00 49.81 178 SER A O 1
ATOM 1439 N N . LYS A 1 179 ? 13.213 30.611 8.093 1.00 52.12 179 LYS A N 1
ATOM 1440 C CA . LYS A 1 179 ? 13.480 30.981 9.502 1.00 52.12 179 LYS A CA 1
ATOM 1441 C C . LYS A 1 179 ? 14.676 30.161 10.006 1.00 52.12 179 LYS A C 1
ATOM 1443 O O . LYS A 1 179 ? 14.572 29.354 10.920 1.00 52.12 179 LYS A O 1
ATOM 1448 N N . LYS A 1 180 ? 15.817 30.336 9.349 1.00 54.47 180 LYS A N 1
ATOM 1449 C CA . LYS A 1 180 ? 17.147 30.151 9.937 1.00 54.47 180 LYS A CA 1
ATOM 1450 C C . LYS A 1 180 ? 17.929 31.357 9.450 1.00 54.47 180 LYS A C 1
ATOM 1452 O O . LYS A 1 180 ? 18.224 31.401 8.265 1.00 54.47 180 LYS A O 1
ATOM 1457 N N . ASN A 1 181 ? 18.023 32.363 10.319 1.00 44.50 181 ASN A N 1
ATOM 1458 C CA . ASN A 1 181 ? 18.948 33.505 10.343 1.00 44.50 181 ASN A CA 1
ATOM 1459 C C . ASN A 1 181 ? 18.287 34.617 11.167 1.00 44.50 181 ASN A C 1
ATOM 1461 O O . ASN A 1 181 ? 17.621 35.490 10.619 1.00 44.50 181 ASN A O 1
ATOM 1465 N N . ASN A 1 182 ? 18.367 34.470 12.491 1.00 41.28 182 ASN A N 1
ATOM 1466 C CA . ASN A 1 182 ? 18.442 35.540 13.494 1.00 41.28 182 ASN A CA 1
ATOM 1467 C C . ASN A 1 182 ? 18.190 34.933 14.875 1.00 41.28 182 ASN A C 1
ATOM 1469 O O . ASN A 1 182 ? 17.042 34.843 15.314 1.00 41.28 182 ASN A O 1
ATOM 1473 N N . LYS A 1 183 ? 19.263 34.489 15.527 1.00 42.97 183 LYS A N 1
ATOM 1474 C CA . LYS A 1 183 ? 19.651 34.919 16.872 1.00 42.97 183 LYS A CA 1
ATOM 1475 C C . LYS A 1 183 ? 21.045 34.385 17.176 1.00 42.97 183 LYS A C 1
ATOM 1477 O O . LYS A 1 183 ? 21.307 33.234 16.764 1.00 42.97 183 LYS A O 1
#

Organism: Paramuricea clavata (NCBI:txid317549)

Sequence (183 aa):
MLRNYRSTPHQITKETPAKLLMNRELRTKIPSITGKKQVDDDKLRKTDRMTKEKYKQYADTGREAKKKNLKQGDFVLLQQKHKNKCSTNFRLDPLEIVQVKDEEEEEVSVDEEELEGEVEDAEPPYAEPPSSRTLPESPLQPSVSPHPIPQQQGTKIPTVSPSTSALRRSERFRNKVSKKNNK

Secondary structure (DSSP, 8-state):
-HHHHHHSPPTTT-S-HHHHHHSS----SSPP----PPP-HHHHHHHHHHHHHHHHHHHHHHTT-------TT-EEPPBPPP-STTS-SB-SS-EE-S-----------------------PPP-PPPP------------------PPPPPPPPPPP---------------S--S---S--